Protein 9JKP (pdb70)

Secondary structure (DSSP, 8-state):
----EEEEEEEE--TTSSHHHHHHHHH-SPPTHHHHSPPSSSS-EEEEEEETTEEEEEEPPP-TTS-TTTS-HHHHHHHHHHHHHSSEEEEEEETTS---HHHHHHHHHTTT--S-EEEEEE-GGGS-GGGHHHHHHHHHTT---SEE---BTTTTBTHHHHHHHHHHTSPB---SS-SS--SS-HHHHHHHHHHHHHHHHHH-SSS---EEEEEEEEEESSSSEEEEEEEEEES-GGGTTTSS-GGGHHHHHHHHHHHHHHHHHH-SEEEEEEEEEEE---TT-S--EEEEEEEEE--

Radius of gyration: 21.41 Å; Cα contacts (8 Å, |Δi|>4): 556; chains: 1; bounding box: 52×40×64 Å

Structure (mmCIF, N/CA/C/O backbone):
data_9JKP
#
_entry.id   9JKP
#
_cell.length_a   78.146
_cell.length_b   78.146
_cell.length_c   244.905
_cell.angle_alpha   90
_cell.angle_beta   90
_cell.angle_gamma   90
#
_symmetry.space_group_name_H-M   'P 41 21 2'
#
loop_
_entity.id
_entity.type
_entity.pdbx_description
1 polymer 'GTPase Era'
2 non-polymer "GUANOSINE-5'-DIPHOSPHATE"
3 non-polymer 'MAGNESIUM ION'
4 water water
#
loop_
_atom_site.group_PDB
_atom_site.id
_atom_site.type_symbol
_atom_site.label_atom_id
_atom_site.label_alt_id
_atom_site.label_comp_id
_atom_site.label_asym_id
_atom_site.label_entity_id
_atom_site.label_seq_id
_atom_site.pdbx_PDB_ins_code
_atom_site.Cartn_x
_atom_site.Cartn_y
_atom_site.Cartn_z
_atom_site.occupancy
_atom_site.B_iso_or_equiv
_atom_site.auth_seq_id
_atom_site.auth_comp_id
_atom_site.auth_asym_id
_atom_site.auth_atom_id
_atom_site.pdbx_PDB_model_num
ATOM 1 N N . GLY A 1 2 ? 45.007 -2.822 -44.461 1 163.491 2 GLY B N 1
ATOM 2 C CA . GLY A 1 2 ? 45.472 -2.18 -45.711 1 163.992 2 GLY B CA 1
ATOM 3 C C . GLY A 1 2 ? 45.438 -0.65 -45.614 1 155.228 2 GLY B C 1
ATOM 4 O O . GLY A 1 2 ? 44.483 -0.067 -45.079 1 139.925 2 GLY B O 1
ATOM 8 N N . THR A 1 3 ? 46.46 -0.013 -46.216 1 158.214 3 THR B N 1
ATOM 9 C CA . THR A 1 3 ? 46.952 1.304 -45.819 1 148.828 3 THR B CA 1
ATOM 10 C C . THR A 1 3 ? 46.237 2.364 -46.685 1 143.257 3 THR B C 1
ATOM 11 O O . THR A 1 3 ? 46.877 2.993 -47.535 1 137.571 3 THR B O 1
ATOM 21 N N . GLU A 1 4 ? 44.912 2.566 -46.431 1 135.627 4 GLU B N 1
ATOM 22 C CA . GLU A 1 4 ? 43.958 3.264 -47.304 1 130.574 4 GLU B CA 1
ATOM 23 C C . GLU A 1 4 ? 43.158 4.319 -46.516 1 119.793 4 GLU B C 1
ATOM 24 O O . GLU A 1 4 ? 42.3 3.944 -45.704 1 119.341 4 GLU B O 1
ATOM 36 N N . HIS A 1 5 ? 43.36 5.618 -46.848 1 105.525 5 HIS B N 1
ATOM 37 C CA . HIS A 1 5 ? 43.089 6.744 -45.955 1 100.916 5 HIS B CA 1
ATOM 38 C C . HIS A 1 5 ? 41.594 7.058 -45.923 1 102.352 5 HIS B C 1
ATOM 39 O O . HIS A 1 5 ? 41 7.193 -46.982 1 106.001 5 HIS B O 1
ATOM 52 N N . LYS A 1 6 ? 41.04 7.267 -44.713 1 102.547 6 LYS B N 1
ATOM 53 C CA . LYS A 1 6 ? 39.609 7.426 -44.466 1 92.741 6 LYS B CA 1
ATOM 54 C C . LYS A 1 6 ? 39.391 8.878 -44.055 1 88.161 6 LYS B C 1
ATOM 55 O O . LYS A 1 6 ? 40.247 9.46 -43.412 1 89.954 6 LYS B O 1
ATOM 74 N N . SER A 1 7 ? 38.296 9.509 -44.492 1 86.264 7 SER B N 1
ATOM 75 C CA . SER A 1 7 ? 37.953 10.835 -44 1 87.203 7 SER B CA 1
ATOM 76 C C . SER A 1 7 ? 36.481 11.159 -44.149 1 89.272 7 SER B C 1
ATOM 77 O O . SER A 1 7 ? 35.815 10.6 -45.023 1 90.545 7 SER B O 1
ATOM 84 N N . GLY A 1 8 ? 36.039 12.123 -43.321 1 82.031 8 GLY B N 1
ATOM 85 C CA . GLY A 1 8 ? 34.621 12.379 -43.19 1 82.804 8 GLY B CA 1
ATOM 86 C C . GLY A 1 8 ? 34.259 13.492 -42.217 1 82.279 8 GLY B C 1
ATOM 87 O O . GLY A 1 8 ? 35.124 14.136 -41.615 1 88.529 8 GLY B O 1
ATOM 91 N N . PHE A 1 9 ? 32.941 13.687 -42.132 1 81.487 9 PHE B N 1
ATOM 92 C CA . PHE A 1 9 ? 32.298 14.728 -41.352 1 88.121 9 PHE B CA 1
ATOM 93 C C . PHE A 1 9 ? 31.452 14.017 -40.303 1 91.413 9 PHE B C 1
ATOM 94 O O . PHE A 1 9 ? 30.637 13.165 -40.699 1 87.141 9 PHE B O 1
ATOM 111 N N . VAL A 1 10 ? 31.666 14.327 -38.998 1 89.733 10 VAL B N 1
ATOM 112 C CA . VAL A 1 10 ? 30.758 13.863 -37.944 1 86.777 10 VAL B CA 1
ATOM 113 C C . VAL A 1 10 ? 30.196 15.096 -37.219 1 76.748 10 VAL B C 1
ATOM 114 O O . VAL A 1 10 ? 30.85 16.13 -37.133 1 80.142 10 VAL B O 1
ATOM 127 N N . SER A 1 11 ? 28.943 14.985 -36.766 1 78.5 11 SER B N 1
ATOM 128 C CA . SER A 1 11 ? 28.31 15.972 -35.903 1 85.071 11 SER B CA 1
ATOM 129 C C . SER A 1 11 ? 28.1 15.362 -34.508 1 88.723 11 SER B C 1
ATOM 130 O O . SER A 1 11 ? 27.593 14.224 -34.411 1 79.631 11 SER B O 1
ATOM 137 N N . ILE A 1 12 ? 28.533 16.112 -33.456 1 85.517 12 ILE B N 1
ATOM 138 C CA . ILE A 1 12 ? 28.328 15.753 -32.06 1 84.802 12 ILE B CA 1
ATOM 139 C C . ILE A 1 12 ? 27.106 16.534 -31.598 1 77.139 12 ILE B C 1
ATOM 140 O O . ILE A 1 12 ? 27.206 17.752 -31.482 1 80.684 12 ILE B O 1
ATOM 156 N N . ILE A 1 13 ? 26.007 15.819 -31.304 1 80.839 13 ILE B N 1
ATOM 157 C CA . ILE A 1 13 ? 24.731 16.388 -30.889 1 86.406 13 ILE B CA 1
ATOM 158 C C . ILE A 1 13 ? 24.481 15.96 -29.442 1 87.231 13 ILE B C 1
ATOM 159 O O . ILE A 1 13 ? 24.844 14.846 -29.02 1 85.046 13 ILE B O 1
ATOM 175 N N . GLY A 1 14 ? 23.763 16.83 -28.733 1 90.148 14 GLY B N 1
ATOM 176 C CA . GLY A 1 14 ? 23.264 16.521 -27.408 1 87.257 14 GLY B CA 1
ATOM 177 C C . GLY A 1 14 ? 22.885 17.784 -26.649 1 86.222 14 GLY B C 1
ATOM 178 O O . GLY A 1 14 ? 23.252 18.909 -27.029 1 83.856 14 GLY B O 1
ATOM 182 N N . ARG A 1 15 ? 22.282 17.546 -25.48 1 84.821 15 ARG B N 1
ATOM 183 C CA . ARG A 1 15 ? 21.843 18.625 -24.606 1 83.413 15 ARG B CA 1
ATOM 184 C C . ARG A 1 15 ? 23.051 19.358 -24.02 1 77.036 15 ARG B C 1
ATOM 185 O O . ARG A 1 15 ? 24.143 18.784 -24.005 1 82.365 15 ARG B O 1
ATOM 206 N N . PRO A 1 16 ? 22.947 20.633 -23.58 1 77.801 16 PRO B N 1
ATOM 207 C CA . PRO A 1 16 ? 24.072 21.291 -22.917 1 84.673 16 PRO B CA 1
ATOM 208 C C . PRO A 1 16 ? 24.595 20.555 -21.668 1 89.266 16 PRO B C 1
ATOM 209 O O . PRO A 1 16 ? 23.848 19.807 -21.004 1 88.745 16 PRO B O 1
ATOM 220 N N . ASN A 1 17 ? 25.91 20.707 -21.427 1 88.214 17 ASN B N 1
ATOM 221 C CA . ASN A 1 17 ? 26.638 20.113 -20.308 1 92.52 17 ASN B CA 1
ATOM 222 C C . ASN A 1 17 ? 26.687 18.584 -20.341 1 91.772 17 ASN B C 1
ATOM 223 O O . ASN A 1 17 ? 26.978 17.988 -19.308 1 100.56 17 ASN B O 1
ATOM 234 N N . VAL A 1 18 ? 26.566 17.962 -21.521 1 85.986 18 VAL B N 1
ATOM 235 C CA . VAL A 1 18 ? 26.724 16.526 -21.676 1 80.901 18 VAL B CA 1
ATOM 236 C C . VAL A 1 18 ? 28.183 16.119 -21.94 1 82.326 18 VAL B C 1
ATOM 237 O O . VAL A 1 18 ? 28.468 14.94 -21.749 1 82.192 18 VAL B O 1
ATOM 250 N N . GLY A 1 19 ? 29.077 17.036 -22.39 1 83.405 19 GLY B N 1
ATOM 251 C CA . GLY A 1 19 ? 30.501 16.784 -22.611 1 88.052 19 GLY B CA 1
ATOM 252 C C . GLY A 1 19 ? 31.045 16.978 -24.035 1 89.514 19 GLY B C 1
ATOM 253 O O . GLY A 1 19 ? 32.187 16.571 -24.279 1 89.942 19 GLY B O 1
ATOM 257 N N . LYS A 1 20 ? 30.295 17.61 -24.953 1 87.111 20 LYS B N 1
ATOM 258 C CA . LYS A 1 20 ? 30.615 17.669 -26.379 1 86.369 20 LYS B CA 1
ATOM 259 C C . LYS A 1 20 ? 31.959 18.37 -26.61 1 86.359 20 LYS B C 1
ATOM 260 O O . LYS A 1 20 ? 32.847 17.752 -27.202 1 87.738 20 LYS B O 1
ATOM 279 N N . SER A 1 21 ? 32.154 19.565 -26.018 1 82.739 21 SER B N 1
ATOM 280 C CA . SER A 1 21 ? 33.417 20.298 -26.137 1 83.699 21 SER B CA 1
ATOM 281 C C . SER A 1 21 ? 34.591 19.585 -25.457 1 85.529 21 SER B C 1
ATOM 282 O O . SER A 1 21 ? 35.704 19.672 -25.977 1 91.626 21 SER B O 1
ATOM 289 N N . THR A 1 22 ? 34.342 18.874 -24.341 1 87.319 22 THR B N 1
ATOM 290 C CA . THR A 1 22 ? 35.357 18.075 -23.659 1 89.777 22 THR B CA 1
ATOM 291 C C . THR A 1 22 ? 35.889 16.983 -24.587 1 85.31 22 THR B C 1
ATOM 292 O O . THR A 1 22 ? 37.116 16.849 -24.646 1 88.181 22 THR B O 1
ATOM 302 N N . PHE A 1 23 ? 34.967 16.25 -25.256 1 84.224 23 PHE B N 1
ATOM 303 C CA . PHE A 1 23 ? 35.29 15.226 -26.25 1 86.939 23 PHE B CA 1
ATOM 304 C C . PHE A 1 23 ? 36.084 15.804 -27.432 1 85.628 23 PHE B C 1
ATOM 305 O O . PHE A 1 23 ? 37.135 15.238 -27.763 1 81.556 23 PHE B O 1
ATOM 322 N N . VAL A 1 24 ? 35.533 16.855 -28.082 1 81.053 24 VAL B N 1
ATOM 323 C CA . VAL A 1 24 ? 36.159 17.548 -29.21 1 86.391 24 VAL B CA 1
ATOM 324 C C . VAL A 1 24 ? 37.604 17.921 -28.849 1 91.643 24 VAL B C 1
ATOM 325 O O . VAL A 1 24 ? 38.535 17.442 -29.5 1 92.546 24 VAL B O 1
ATOM 338 N N . ASN A 1 25 ? 37.775 18.672 -27.751 1 91.612 25 ASN B N 1
ATOM 339 C CA . ASN A 1 25 ? 39.093 19.161 -27.355 1 88.948 25 ASN B CA 1
ATOM 340 C C . ASN A 1 25 ? 40.076 18.052 -26.971 1 87.069 25 ASN B C 1
ATOM 341 O O . ASN A 1 25 ? 41.273 18.266 -27.202 1 87.303 25 ASN B O 1
ATOM 352 N N . ARG A 1 26 ? 39.576 16.901 -26.448 1 86.686 26 ARG B N 1
ATOM 353 C CA . ARG A 1 26 ? 40.379 15.703 -26.202 1 87.622 26 ARG B CA 1
ATOM 354 C C . ARG A 1 26 ? 40.961 15.127 -27.5 1 87.892 26 ARG B C 1
ATOM 355 O O . ARG A 1 26 ? 42.163 14.842 -27.512 1 87.341 26 ARG B O 1
ATOM 376 N N . VAL A 1 27 ? 40.084 14.824 -28.481 1 86.106 27 VAL B N 1
ATOM 377 C CA . VAL A 1 27 ? 40.44 14.023 -29.649 1 86.367 27 VAL B CA 1
ATOM 378 C C . VAL A 1 27 ? 41.222 14.855 -30.671 1 85.388 27 VAL B C 1
ATOM 379 O O . VAL A 1 27 ? 42.192 14.327 -31.225 1 77.167 27 VAL B O 1
ATOM 392 N N . ILE A 1 28 ? 40.83 16.133 -30.894 1 86.54 28 ILE B N 1
ATOM 393 C CA . ILE A 1 28 ? 41.457 16.983 -31.902 1 85.022 28 ILE B CA 1
ATOM 394 C C . ILE A 1 28 ? 42.912 17.316 -31.592 1 90.424 28 ILE B C 1
ATOM 395 O O . ILE A 1 28 ? 43.599 17.658 -32.54 1 98.149 28 ILE B O 1
ATOM 411 N N . GLY A 1 29 ? 43.358 17.273 -30.324 1 93.854 29 GLY B N 1
ATOM 412 C CA . GLY A 1 29 ? 44.729 17.609 -29.966 1 95.479 29 GLY B CA 1
ATOM 413 C C . GLY A 1 29 ? 44.923 19.131 -29.966 1 93.766 29 GLY B C 1
ATOM 414 O O . GLY A 1 29 ? 43.999 19.853 -29.547 1 93.571 29 GLY B O 1
ATOM 418 N N . HIS A 1 30 ? 46.099 19.598 -30.449 1 89.17 30 HIS B N 1
ATOM 419 C CA . HIS A 1 30 ? 46.448 21.015 -30.524 1 94.08 30 HIS B CA 1
ATOM 420 C C . HIS A 1 30 ? 45.489 21.781 -31.471 1 99.609 30 HIS B C 1
ATOM 421 O O . HIS A 1 30 ? 45.295 21.373 -32.624 1 94.075 30 HIS B O 1
ATOM 434 N N . LYS A 1 31 ? 44.872 22.877 -30.965 1 104.162 31 LYS B N 1
ATOM 435 C CA . LYS A 1 31 ? 43.823 23.643 -31.649 1 99.696 31 LYS B CA 1
ATOM 436 C C . LYS A 1 31 ? 44.495 24.411 -32.809 1 102.369 31 LYS B C 1
ATOM 437 O O . LYS A 1 31 ? 45.638 24.857 -32.642 1 101.427 31 LYS B O 1
ATOM 456 N N . ILE A 1 32 ? 43.849 24.48 -34.003 1 103.213 32 ILE B N 1
ATOM 457 C CA . ILE A 1 32 ? 44.382 25.158 -35.203 1 97.333 32 ILE B CA 1
ATOM 458 C C . ILE A 1 32 ? 44.29 26.672 -34.988 1 89.182 32 ILE B C 1
ATOM 459 O O . ILE A 1 32 ? 43.173 27.136 -34.783 1 105.82 32 ILE B O 1
ATOM 475 N N . ALA A 1 33 ? 45.393 27.426 -35.151 1 86.923 33 ALA B N 1
ATOM 476 C CA . ALA A 1 33 ? 45.452 28.852 -34.796 1 93.435 33 ALA B CA 1
ATOM 477 C C . ALA A 1 33 ? 44.525 29.75 -35.624 1 99.292 33 ALA B C 1
ATOM 478 O O . ALA A 1 33 ? 43.816 30.569 -35.03 1 97.622 33 ALA B O 1
ATOM 485 N N . ILE A 1 34 ? 44.5 29.561 -36.964 1 102.013 34 ILE B N 1
ATOM 486 C CA . ILE A 1 34 ? 43.658 30.328 -37.889 1 101.004 34 ILE B CA 1
ATOM 487 C C . ILE A 1 34 ? 42.151 30.249 -37.562 1 94.699 34 ILE B C 1
ATOM 488 O O . ILE A 1 34 ? 41.452 31.22 -37.858 1 96.721 34 ILE B O 1
ATOM 504 N N . MET A 1 35 ? 41.66 29.178 -36.901 1 87.99 35 MET B N 1
ATOM 505 C CA . MET A 1 35 ? 40.253 29.073 -36.516 1 89.472 35 MET B CA 1
ATOM 506 C C . MET A 1 35 ? 39.754 30.104 -35.489 1 96.81 35 MET B C 1
ATOM 507 O O . MET A 1 35 ? 38.531 30.273 -35.429 1 112.35 35 MET B O 1
ATOM 521 N N . SER A 1 36 ? 40.638 30.793 -34.735 1 95.598 36 SER B N 1
ATOM 522 C CA . SER A 1 36 ? 40.278 31.863 -33.805 1 104.605 36 SER B CA 1
ATOM 523 C C . SER A 1 36 ? 40.779 33.248 -34.238 1 111.812 36 SER B C 1
ATOM 524 O O . SER A 1 36 ? 40.283 34.216 -33.659 1 124.081 36 SER B O 1
ATOM 531 N N . ASP A 1 37 ? 41.714 33.372 -35.214 1 113.176 37 ASP B N 1
ATOM 532 C CA . ASP A 1 37 ? 41.909 34.604 -35.987 1 116.152 37 ASP B CA 1
ATOM 533 C C . ASP A 1 37 ? 40.685 34.857 -36.878 1 116.667 37 ASP B C 1
ATOM 534 O O . ASP A 1 37 ? 39.916 35.765 -36.562 1 119.241 37 ASP B O 1
ATOM 543 N N . LYS A 1 38 ? 40.49 34.009 -37.927 1 117.725 38 LYS B N 1
ATOM 544 C CA . LYS A 1 38 ? 39.555 34.202 -39.045 1 114.604 38 LYS B CA 1
ATOM 545 C C . LYS A 1 38 ? 38.228 33.511 -38.659 1 106.107 38 LYS B C 1
ATOM 546 O O . LYS A 1 38 ? 38.241 32.332 -38.257 1 104.702 38 LYS B O 1
ATOM 565 N N . ALA A 1 39 ? 37.095 34.247 -38.781 1 96.331 39 ALA B N 1
ATOM 566 C CA . ALA A 1 39 ? 35.753 33.69 -38.629 1 96.687 39 ALA B CA 1
ATOM 567 C C . ALA A 1 39 ? 35.348 32.945 -39.914 1 93.69 39 ALA B C 1
ATOM 568 O O . ALA A 1 39 ? 35.612 33.416 -41.02 1 102.089 39 ALA B O 1
ATOM 575 N N . GLN A 1 40 ? 34.639 31.818 -39.757 1 86.711 40 GLN B N 1
ATOM 576 C CA . GLN A 1 40 ? 34.155 30.956 -40.831 1 80.873 40 GLN B CA 1
ATOM 577 C C . GLN A 1 40 ? 32.948 31.617 -41.489 1 86.817 40 GLN B C 1
ATOM 578 O O . GLN A 1 40 ? 32.043 32.054 -40.779 1 84.279 40 GLN B O 1
ATOM 592 N N . THR A 1 41 ? 32.945 31.704 -42.825 1 85.602 41 THR B N 1
ATOM 593 C CA . THR A 1 41 ? 31.854 32.329 -43.573 1 86.775 41 THR B CA 1
ATOM 594 C C . THR A 1 41 ? 30.57 31.493 -43.579 1 80.979 41 THR B C 1
ATOM 595 O O . THR A 1 41 ? 29.501 32.077 -43.487 1 80.521 41 THR B O 1
ATOM 605 N N . THR A 1 42 ? 30.662 30.161 -43.698 1 82.655 42 THR B N 1
ATOM 606 C CA . THR A 1 42 ? 29.484 29.292 -43.694 1 90.445 42 THR B CA 1
ATOM 607 C C . THR A 1 42 ? 28.905 29.134 -42.284 1 93.378 42 THR B C 1
ATOM 608 O O . THR A 1 42 ? 29.579 29.449 -41.306 1 100.459 42 THR B O 1
ATOM 618 N N . ARG A 1 43 ? 27.661 28.622 -42.207 1 88.848 43 ARG B N 1
ATOM 619 C CA . ARG A 1 43 ? 26.863 28.562 -40.983 1 87.378 43 ARG B CA 1
ATOM 620 C C . ARG A 1 43 ? 27.373 27.481 -40.018 1 89.289 43 ARG B C 1
ATOM 621 O O . ARG A 1 43 ? 27.704 27.806 -38.883 1 93.872 43 ARG B O 1
ATOM 642 N N . ASN A 1 44 ? 27.434 26.221 -40.463 1 80.859 44 ASN B N 1
ATOM 643 C CA . ASN A 1 44 ? 27.643 25.052 -39.625 1 78.065 44 ASN B CA 1
ATOM 644 C C . ASN A 1 44 ? 29.106 24.941 -39.211 1 88.401 44 ASN B C 1
ATOM 645 O O . ASN A 1 44 ? 29.91 24.495 -40.034 1 91.782 44 ASN B O 1
ATOM 656 N N . LYS A 1 45 ? 29.432 25.305 -37.941 1 93.337 45 LYS B N 1
ATOM 657 C CA . LYS A 1 45 ? 30.811 25.572 -37.551 1 89.511 45 LYS B CA 1
ATOM 658 C C . LYS A 1 45 ? 31.598 24.274 -37.388 1 84.485 45 LYS B C 1
ATOM 659 O O . LYS A 1 45 ? 31.153 23.337 -36.738 1 88.179 45 LYS B O 1
ATOM 678 N N . ILE A 1 46 ? 32.696 24.184 -38.139 1 87.282 46 ILE B N 1
ATOM 679 C CA . ILE A 1 46 ? 33.794 23.263 -37.902 1 88.386 46 ILE B CA 1
ATOM 680 C C . ILE A 1 46 ? 34.329 23.499 -36.483 1 84.584 46 ILE B C 1
ATOM 681 O O . ILE A 1 46 ? 34.809 24.602 -36.225 1 81.019 46 ILE B O 1
ATOM 697 N N . GLN A 1 47 ? 34.226 22.458 -35.624 1 87.275 47 GLN B N 1
ATOM 698 C CA . GLN A 1 47 ? 34.643 22.446 -34.222 1 89.871 47 GLN B CA 1
ATOM 699 C C . GLN A 1 47 ? 36.155 22.175 -34.098 1 92.232 47 GLN B C 1
ATOM 700 O O . GLN A 1 47 ? 36.802 22.64 -33.148 1 88.876 47 GLN B O 1
ATOM 714 N N . GLY A 1 48 ? 36.65 21.242 -34.929 1 84.302 48 GLY B N 1
ATOM 715 C CA . GLY A 1 48 ? 38.071 21.075 -35.179 1 82.548 48 GLY B CA 1
ATOM 716 C C . GLY A 1 48 ? 38.34 19.814 -35.99 1 82.576 48 GLY B C 1
ATOM 717 O O . GLY A 1 48 ? 37.396 19.12 -36.394 1 87.377 48 GLY B O 1
ATOM 721 N N . VAL A 1 49 ? 39.638 19.523 -36.162 1 82.884 49 VAL B N 1
ATOM 722 C CA . VAL A 1 49 ? 40.136 18.515 -37.088 1 84.5 49 VAL B CA 1
ATOM 723 C C . VAL A 1 49 ? 40.889 17.49 -36.235 1 82.81 49 VAL B C 1
ATOM 724 O O . VAL A 1 49 ? 41.899 17.861 -35.627 1 86.233 49 VAL B O 1
ATOM 737 N N . MET A 1 50 ? 40.406 16.23 -36.217 1 78.339 50 MET B N 1
ATOM 738 C CA . MET A 1 50 ? 41.155 15.087 -35.711 1 80.171 50 MET B CA 1
ATOM 739 C C . MET A 1 50 ? 41.914 14.418 -36.863 1 79.066 5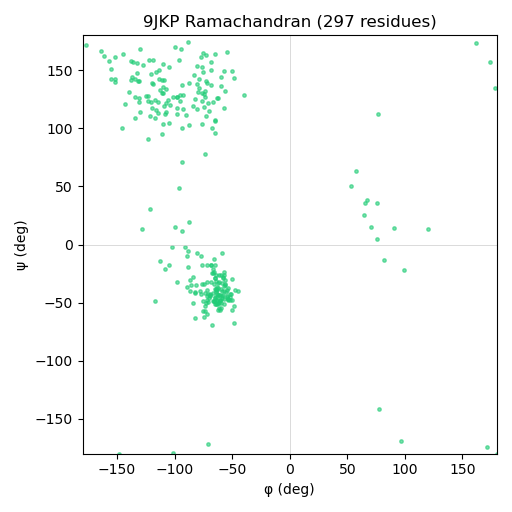0 MET B C 1
ATOM 740 O O . MET A 1 50 ? 41.254 13.803 -37.659 1 82.875 50 MET B O 1
ATOM 754 N N . THR A 1 51 ? 43.262 14.392 -36.848 1 80.928 51 THR B N 1
ATOM 755 C CA . THR A 1 51 ? 44.115 13.783 -37.86 1 77.076 51 THR B CA 1
ATOM 756 C C . THR A 1 51 ? 44.974 12.712 -37.166 1 84.529 51 THR B C 1
ATOM 757 O O . THR A 1 51 ? 45.797 13.055 -36.321 1 84.206 51 THR B O 1
ATOM 767 N N . ARG A 1 52 ? 44.726 11.421 -37.453 1 88.862 52 ARG B N 1
ATOM 768 C CA . ARG A 1 52 ? 45.655 10.3 -37.265 1 96.547 52 ARG B CA 1
ATOM 769 C C . ARG A 1 52 ? 46.302 9.973 -38.619 1 97.775 52 ARG B C 1
ATOM 770 O O . ARG A 1 52 ? 45.859 10.484 -39.634 1 102.265 52 ARG B O 1
ATOM 791 N N . ASP A 1 53 ? 47.335 9.115 -38.66 1 101.63 53 ASP B N 1
ATOM 792 C CA . ASP A 1 53 ? 48.027 8.743 -39.903 1 101.756 53 ASP B CA 1
ATOM 793 C C . ASP A 1 53 ? 47.111 8.096 -40.963 1 98.837 53 ASP B C 1
ATOM 794 O O . ASP A 1 53 ? 47.224 8.438 -42.127 1 103.246 53 ASP B O 1
ATOM 803 N N . ASP A 1 54 ? 46.184 7.229 -40.536 1 99.213 54 ASP B N 1
ATOM 804 C CA . ASP A 1 54 ? 45.243 6.466 -41.355 1 99.009 54 ASP B CA 1
ATOM 805 C C . ASP A 1 54 ? 43.898 7.172 -41.628 1 98.398 54 ASP B C 1
ATOM 806 O O . ASP A 1 54 ? 43.099 6.601 -42.401 1 92.219 54 ASP B O 1
ATOM 815 N N . ALA A 1 55 ? 43.591 8.323 -40.959 1 95.234 55 ALA B N 1
ATOM 816 C CA . ALA A 1 55 ? 42.311 9.009 -41.12 1 84.143 55 ALA B CA 1
ATOM 817 C C . ALA A 1 55 ? 42.293 10.469 -40.665 1 82.248 55 ALA B C 1
ATOM 818 O O . ALA A 1 55 ? 43.111 10.871 -39.868 1 84.752 55 ALA B O 1
ATOM 825 N N . GLN A 1 56 ? 41.283 11.228 -41.115 1 81.373 56 GLN B N 1
ATOM 826 C CA . GLN A 1 56 ? 41.025 12.6 -40.691 1 78.214 56 GLN B CA 1
ATOM 827 C C . GLN A 1 56 ? 39.519 12.766 -40.528 1 82.978 56 GLN B C 1
ATOM 828 O O . GLN A 1 56 ? 38.81 12.423 -41.447 1 86.27 56 GLN B O 1
ATOM 842 N N . ILE A 1 57 ? 39.049 13.336 -39.402 1 84.86 57 ILE B N 1
ATOM 843 C CA . ILE A 1 57 ? 37.64 13.593 -39.106 1 81.925 57 ILE B CA 1
ATOM 844 C C . ILE A 1 57 ? 37.494 15.103 -38.912 1 82.64 57 ILE B C 1
ATOM 845 O O . ILE A 1 57 ? 38.339 15.694 -38.23 1 85.599 57 ILE B O 1
ATOM 861 N N . ILE A 1 58 ? 36.404 15.687 -39.456 1 80.26 58 ILE B N 1
ATOM 862 C CA . ILE A 1 58 ? 36.091 17.105 -39.332 1 82.231 58 ILE B CA 1
ATOM 863 C C . ILE A 1 58 ? 34.786 17.163 -38.541 1 84.056 58 ILE B C 1
ATOM 864 O O . ILE A 1 58 ? 33.758 16.709 -39.036 1 81.967 58 ILE B O 1
ATOM 880 N N . PHE A 1 59 ? 34.837 17.756 -37.333 1 83.996 59 PHE B N 1
ATOM 881 C CA . PHE A 1 59 ? 33.681 17.866 -36.449 1 81.698 59 PHE B CA 1
ATOM 882 C C . PHE A 1 59 ? 32.89 19.096 -36.879 1 75.26 59 PHE B C 1
ATOM 883 O O . PHE A 1 59 ? 33.467 20.174 -36.828 1 76.3 59 PHE B O 1
ATOM 900 N N . ILE A 1 60 ? 31.618 18.919 -37.293 1 75.15 60 ILE B N 1
ATOM 901 C CA . ILE A 1 60 ? 30.711 19.971 -37.756 1 84.521 60 ILE B CA 1
ATOM 902 C C . ILE A 1 60 ? 29.636 20.149 -36.675 1 81.089 60 ILE B C 1
ATOM 903 O O . ILE A 1 60 ? 29.097 19.157 -36.186 1 85.28 60 ILE B O 1
ATOM 919 N N . ASP A 1 61 ? 29.23 21.406 -36.425 1 79.101 61 ASP B N 1
ATOM 920 C CA . ASP A 1 61 ? 28.091 21.74 -35.585 1 86.116 61 ASP B CA 1
ATOM 921 C C . ASP A 1 61 ? 26.822 21.598 -36.438 1 91.079 61 ASP B C 1
ATOM 922 O O . ASP A 1 61 ? 26.741 22.229 -37.473 1 99.932 61 ASP B O 1
ATOM 931 N N . THR A 1 62 ? 25.827 20.801 -36.015 1 92.153 62 THR B N 1
ATOM 932 C CA . THR A 1 62 ? 24.424 20.942 -36.437 1 85.756 62 THR B CA 1
ATOM 933 C C . THR A 1 62 ? 23.791 22.119 -35.686 1 88.026 62 THR B C 1
ATOM 934 O O . THR A 1 62 ? 24.331 22.542 -34.676 1 90.053 62 THR B O 1
ATOM 944 N N . PRO A 1 63 ? 22.65 22.723 -36.108 1 94.98 63 PRO B N 1
ATOM 945 C CA . PRO A 1 63 ? 21.767 23.485 -35.21 1 100.607 63 PRO B CA 1
ATOM 946 C C . PRO A 1 63 ? 21.26 22.756 -33.96 1 101.437 63 PRO B C 1
ATOM 947 O O . PRO A 1 63 ? 21.334 21.514 -33.879 1 99.049 63 PRO B O 1
ATOM 958 N N . GLY A 1 64 ? 20.72 23.549 -33.009 1 99.9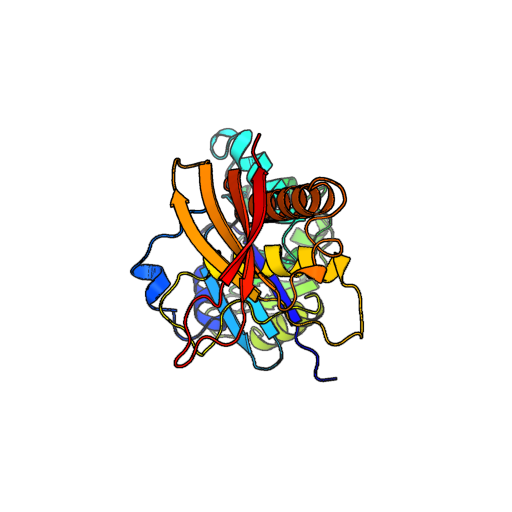79 64 GLY B N 1
ATOM 959 C CA . GLY A 1 64 ? 20.382 23.056 -31.677 1 94.626 64 GLY B CA 1
ATOM 960 C C . GLY A 1 64 ? 19.135 22.167 -31.685 1 88.721 64 GLY B C 1
ATOM 961 O O . GLY A 1 64 ? 18.065 22.633 -31.309 1 87.33 64 GLY B O 1
ATOM 965 N N . ILE A 1 65 ? 19.277 20.899 -32.12 1 85.344 65 ILE B N 1
ATOM 966 C CA . ILE A 1 65 ? 18.141 19.975 -32.266 1 90.393 65 ILE B CA 1
ATOM 967 C C . ILE A 1 65 ? 17.561 19.49 -30.933 1 96.052 65 ILE B C 1
ATOM 968 O O . ILE A 1 65 ? 16.402 19.038 -30.942 1 97.573 65 ILE B O 1
ATOM 984 N N . HIS A 1 66 ? 18.321 19.627 -29.823 1 96.915 66 HIS B N 1
ATOM 985 C CA . HIS A 1 66 ? 17.812 19.604 -28.449 1 91.683 66 HIS B CA 1
ATOM 986 C C . HIS A 1 66 ? 16.714 20.622 -28.138 1 87.564 66 HIS B C 1
ATOM 987 O O . HIS A 1 66 ? 15.942 20.347 -27.225 1 97.562 66 HIS B O 1
ATOM 1000 N N . LYS A 1 67 ? 16.713 21.793 -28.795 1 81.274 67 LYS B N 1
ATOM 1001 C CA . LYS A 1 67 ? 15.765 22.856 -28.511 1 86.298 67 LYS B CA 1
ATOM 1002 C C . LYS A 1 67 ? 14.35 22.435 -28.928 1 94.259 67 LYS B C 1
ATOM 1003 O O . LYS A 1 67 ? 14.197 21.667 -29.9 1 97.163 67 LYS B O 1
ATOM 1022 N N . PRO A 1 68 ? 13.272 22.944 -28.255 1 96.181 68 PRO B N 1
ATOM 1023 C CA . PRO A 1 68 ? 11.909 22.765 -28.745 1 99.048 68 PRO B CA 1
ATOM 1024 C C . PRO A 1 68 ? 11.696 23.485 -30.071 1 98.184 68 PRO B C 1
ATOM 1025 O O . PRO A 1 68 ? 12.509 24.355 -30.425 1 99.862 68 PRO B O 1
ATOM 1036 N N . LYS A 1 69 ? 10.616 23.124 -30.779 1 99.158 69 LYS B N 1
ATOM 1037 C CA . LYS A 1 69 ? 10.386 23.643 -32.119 1 100.176 69 LYS B CA 1
ATOM 1038 C C . LYS A 1 69 ? 10.2 25.157 -32.112 1 95.595 69 LYS B C 1
ATOM 1039 O O . LYS A 1 69 ? 10.81 25.776 -32.952 1 105.904 69 LYS B O 1
ATOM 1058 N N . HIS A 1 70 ? 9.504 25.765 -31.139 1 90.818 70 HIS B N 1
ATOM 1059 C CA . HIS A 1 70 ? 9.309 27.217 -31.115 1 93.763 70 HIS B CA 1
ATOM 1060 C C . HIS A 1 70 ? 10.615 28.035 -31.051 1 94.39 70 HIS B C 1
ATOM 1061 O O . HIS A 1 70 ? 10.614 29.133 -31.584 1 97.915 70 HIS B O 1
ATOM 1074 N N . LYS A 1 71 ? 11.719 27.484 -30.504 1 98.532 71 LYS B N 1
ATOM 1075 C CA . LYS A 1 71 ? 13.043 28.118 -30.404 1 104.092 71 LYS B CA 1
ATOM 1076 C C . LYS A 1 71 ? 13.928 27.907 -31.661 1 105.788 71 LYS B C 1
ATOM 1077 O O . LYS A 1 71 ? 14.655 28.831 -32.047 1 110.568 71 LYS B O 1
ATOM 1096 N N . LEU A 1 72 ? 13.912 26.702 -32.266 1 102.12 72 LEU B N 1
ATOM 1097 C CA . LEU A 1 72 ? 14.655 26.333 -33.475 1 100.495 72 LEU B CA 1
ATOM 1098 C C . LEU A 1 72 ? 13.618 26.29 -34.584 1 105.74 72 LEU B C 1
ATOM 1099 O O . LEU A 1 72 ? 12.935 25.274 -34.639 1 131.249 72 LEU B O 1
ATOM 1115 N N . GLY A 1 73 ? 13.54 27.278 -35.489 1 105.691 73 GLY B N 1
ATOM 1116 C CA . GLY A 1 73 ? 12.367 27.42 -36.365 1 113.294 73 GLY B CA 1
ATOM 1117 C C . GLY A 1 73 ? 12.182 26.359 -37.478 1 114.403 73 GLY B C 1
ATOM 1118 O O . GLY A 1 73 ? 12.853 25.319 -37.518 1 110.529 73 GLY B O 1
ATOM 1122 N N . ASP A 1 74 ? 11.203 26.613 -38.376 1 116.615 74 ASP B N 1
ATOM 1123 C CA . ASP A 1 74 ? 10.984 25.857 -39.611 1 115.618 74 ASP B CA 1
ATOM 1124 C C . ASP A 1 74 ? 12.257 25.745 -40.457 1 112.467 74 ASP B C 1
ATOM 1125 O O . ASP A 1 74 ? 12.559 24.623 -40.902 1 101.842 74 ASP B O 1
ATOM 1134 N N . TYR A 1 75 ? 12.983 26.89 -40.621 1 110.121 75 TYR B N 1
ATOM 1135 C CA . TYR A 1 75 ? 14.132 26.977 -41.518 1 108.983 75 TYR B CA 1
ATOM 1136 C C . TYR A 1 75 ? 15.317 26.207 -40.913 1 107.393 75 TYR B C 1
ATOM 1137 O O . TYR A 1 75 ? 15.883 25.343 -41.583 1 103.872 75 TYR B O 1
ATOM 1154 N N . MET A 1 76 ? 15.654 26.46 -39.641 1 107.181 76 MET B N 1
ATOM 1155 C CA . MET A 1 76 ? 16.773 25.793 -38.98 1 101.354 76 MET B CA 1
ATOM 1156 C C . MET A 1 76 ? 16.549 24.297 -38.717 1 92.419 76 MET B C 1
ATOM 1157 O O . MET A 1 76 ? 17.553 23.617 -38.521 1 87.535 76 MET B O 1
ATOM 1171 N N . MET A 1 77 ? 15.299 23.778 -38.743 1 95.978 77 MET B N 1
ATOM 1172 C CA . MET A 1 77 ? 15.036 22.334 -38.847 1 102.741 77 MET B CA 1
ATOM 1173 C C . MET A 1 77 ? 15.476 21.757 -40.207 1 106.293 77 MET B C 1
ATOM 1174 O O . MET A 1 77 ? 16.107 20.682 -40.209 1 94.424 77 MET B O 1
ATOM 1188 N N . LYS A 1 78 ? 15.068 22.425 -41.326 1 105.996 78 LYS B N 1
ATOM 1189 C CA . LYS A 1 78 ? 15.424 22.062 -42.705 1 103.422 78 LYS B CA 1
ATOM 1190 C C . LYS A 1 78 ? 16.956 21.954 -42.855 1 101.017 78 LYS B C 1
ATOM 1191 O O . LYS A 1 78 ? 17.429 20.901 -43.313 1 105.78 78 LYS B O 1
ATOM 1210 N N . VAL A 1 79 ? 17.71 22.954 -42.338 1 91.768 79 VAL B N 1
ATOM 1211 C CA . VAL A 1 79 ? 19.179 22.98 -42.271 1 88.002 79 VAL B CA 1
ATOM 1212 C C . VAL A 1 79 ? 19.72 21.794 -41.462 1 93.787 79 VAL B C 1
ATOM 1213 O O . VAL A 1 79 ? 20.719 21.2 -41.872 1 94.141 79 VAL B O 1
ATOM 1226 N N . ALA A 1 80 ? 19.113 21.526 -40.291 1 94.289 80 ALA B N 1
ATOM 1227 C CA . ALA A 1 80 ? 19.53 20.442 -39.422 1 91.288 80 ALA B CA 1
ATOM 1228 C C . ALA A 1 80 ? 19.296 19.073 -40.06 1 88.171 80 ALA B C 1
ATOM 1229 O O . ALA A 1 80 ? 20.239 18.297 -40.075 1 85.267 80 ALA B O 1
ATOM 1236 N N . LYS A 1 81 ? 18.095 18.802 -40.621 1 97.071 81 LYS B N 1
ATOM 1237 C CA . LYS A 1 81 ? 17.801 17.528 -41.304 1 102.796 81 LYS B CA 1
ATOM 1238 C C . LYS A 1 81 ? 18.7 17.285 -42.54 1 101.558 81 LYS B C 1
ATOM 1239 O O . LYS A 1 81 ? 19.1 16.125 -42.785 1 91.612 81 LYS B O 1
ATOM 1258 N N . ASN A 1 82 ? 19.011 18.363 -43.3 1 95.835 82 ASN B N 1
ATOM 1259 C CA . ASN A 1 82 ? 19.927 18.318 -44.438 1 97.41 82 ASN B CA 1
ATOM 1260 C C . ASN A 1 82 ? 21.345 17.976 -44.006 1 93.551 82 ASN B C 1
ATOM 1261 O O . ASN A 1 82 ? 21.956 17.089 -44.606 1 95.4 82 ASN B O 1
ATOM 1272 N N . THR A 1 83 ? 21.848 18.712 -43.003 1 88.498 83 THR B N 1
ATOM 1273 C CA . THR A 1 83 ? 23.191 18.498 -42.49 1 85.049 83 THR B CA 1
ATOM 1274 C C . THR A 1 83 ? 23.344 17.066 -41.987 1 84.001 83 THR B C 1
ATOM 1275 O O . THR A 1 83 ? 24.308 16.438 -42.391 1 91.544 83 THR B O 1
ATOM 1285 N N . LEU A 1 84 ? 22.357 16.545 -41.241 1 88.678 84 LEU B N 1
ATOM 1286 C CA . LEU A 1 84 ? 22.394 15.182 -40.718 1 92.315 84 LEU B CA 1
ATOM 1287 C C . LEU A 1 84 ? 22.44 14.112 -41.825 1 91.997 84 LEU B C 1
ATOM 1288 O O . LEU A 1 84 ? 23.155 13.129 -41.632 1 83.622 84 LEU B O 1
ATOM 1304 N N . SER A 1 85 ? 21.811 14.354 -43.005 1 101.479 85 SER B N 1
ATOM 1305 C CA . SER A 1 85 ? 21.906 13.457 -44.166 1 100.995 85 SER B CA 1
ATOM 1306 C C . SER A 1 85 ? 23.295 13.47 -44.833 1 94.011 85 SER B C 1
ATOM 1307 O O . SER A 1 85 ? 23.814 12.373 -45.121 1 93.995 85 SER B O 1
ATOM 1314 N N . GLU A 1 86 ? 23.879 14.678 -45.057 1 84.316 86 GLU B N 1
ATOM 1315 C CA . GLU A 1 86 ? 25.162 14.836 -45.758 1 93.669 86 GLU B CA 1
ATOM 1316 C C . GLU A 1 86 ? 26.343 14.247 -44.979 1 94.373 86 GLU B C 1
ATOM 1317 O O . GLU A 1 86 ? 27.247 13.683 -45.606 1 98.684 86 GLU B O 1
ATOM 1329 N N . ILE A 1 87 ? 26.348 14.481 -43.652 1 90.919 87 ILE B N 1
ATOM 1330 C CA . ILE A 1 87 ? 27.282 13.952 -42.648 1 90.91 87 ILE B CA 1
ATOM 1331 C C . ILE A 1 87 ? 27.434 12.412 -42.764 1 88.327 87 ILE B C 1
ATOM 1332 O O . ILE A 1 87 ? 26.519 11.69 -43.211 1 87.042 87 ILE B O 1
ATOM 1348 N N . ASP A 1 88 ? 28.638 11.937 -42.393 1 84.566 88 ASP B N 1
ATOM 1349 C CA . ASP A 1 88 ? 29.037 10.532 -42.432 1 89.081 88 ASP B CA 1
ATOM 1350 C C . ASP A 1 88 ? 28.646 9.759 -41.165 1 91.699 88 ASP B C 1
ATOM 1351 O O . ASP A 1 88 ? 28.48 8.545 -41.271 1 87.269 88 ASP B O 1
ATOM 1360 N N . ALA A 1 89 ? 28.6 10.427 -39.984 1 90.886 89 ALA B N 1
ATOM 1361 C CA . ALA A 1 89 ? 28.175 9.837 -38.718 1 88.34 89 ALA B CA 1
ATOM 1362 C C . ALA A 1 89 ? 27.651 10.893 -37.734 1 88.233 89 ALA B C 1
ATOM 1363 O O . ALA A 1 89 ? 28.12 12.034 -37.753 1 84.767 89 ALA B O 1
ATOM 1370 N N . ILE A 1 90 ? 26.719 10.484 -36.842 1 86.413 90 ILE B N 1
ATOM 1371 C CA . ILE A 1 90 ? 26.137 11.323 -35.795 1 85.444 90 ILE B CA 1
ATOM 1372 C C . ILE A 1 90 ? 26.566 10.75 -34.431 1 84.807 90 ILE B C 1
ATOM 1373 O O . ILE A 1 90 ? 26.254 9.59 -34.144 1 80.408 90 ILE B O 1
ATOM 1389 N N . MET A 1 91 ? 27.238 11.568 -33.594 1 83.272 91 MET B N 1
ATOM 1390 C CA . MET A 1 91 ? 27.536 11.253 -32.194 1 84.138 91 MET B CA 1
ATOM 1391 C C . MET A 1 91 ? 26.43 11.846 -31.322 1 81.778 91 MET B C 1
ATOM 1392 O O . MET A 1 91 ? 26.45 13.066 -31.089 1 76.815 91 MET B O 1
ATOM 1406 N N . PHE A 1 92 ? 25.463 10.997 -30.899 1 80.08 92 PHE B N 1
ATOM 1407 C CA . PHE A 1 92 ? 24.414 11.381 -29.964 1 84.31 92 PHE B CA 1
ATOM 1408 C C . PHE A 1 92 ? 24.954 11.146 -28.55 1 86.876 92 PHE B C 1
ATOM 1409 O O . PHE A 1 92 ? 24.977 9.998 -28.074 1 88.33 92 PHE B O 1
ATOM 1426 N N . MET A 1 93 ? 25.352 12.249 -27.89 1 83.829 93 MET B N 1
ATOM 1427 C CA . MET A 1 93 ? 26.045 12.225 -26.615 1 85 93 MET B CA 1
ATOM 1428 C C . MET A 1 93 ? 25.018 12.463 -25.487 1 83.056 93 MET B C 1
ATOM 1429 O O . MET A 1 93 ? 24.212 13.397 -25.558 1 75.145 93 MET B O 1
ATOM 1443 N N . VAL A 1 94 ? 24.984 11.57 -24.478 1 85.21 94 VAL B N 1
ATOM 1444 C CA . VAL A 1 94 ? 24.012 11.591 -23.378 1 89.055 94 VAL B CA 1
ATOM 1445 C C . VAL A 1 94 ? 24.711 11.412 -22.021 1 88.957 94 VAL B C 1
ATOM 1446 O O . VAL A 1 94 ? 25.737 10.726 -21.941 1 83.478 94 VAL B O 1
ATOM 1459 N N . ASN A 1 95 ? 24.136 12.058 -20.973 1 87.752 95 ASN B N 1
ATOM 1460 C CA . ASN A 1 95 ? 24.634 12.018 -19.601 1 84.458 95 ASN B CA 1
ATOM 1461 C C . ASN A 1 95 ? 24.272 10.641 -19.037 1 83.652 95 ASN B C 1
ATOM 1462 O O . ASN A 1 95 ? 23.08 10.322 -19.005 1 86.177 95 ASN B O 1
ATOM 1473 N N . ALA A 1 96 ? 25.274 9.83 -18.648 1 84.678 96 ALA B N 1
ATOM 1474 C CA . ALA A 1 96 ? 25.051 8.613 -17.862 1 89.731 96 ALA B CA 1
ATOM 1475 C C . ALA A 1 96 ? 24.49 8.887 -16.457 1 87.673 96 ALA B C 1
ATOM 1476 O O . ALA A 1 96 ? 23.755 8.039 -15.958 1 86.903 96 ALA B O 1
ATOM 1483 N N . ASN A 1 97 ? 24.798 10.054 -15.849 1 87.382 97 ASN B N 1
ATOM 1484 C CA . ASN A 1 97 ? 24.483 10.358 -14.454 1 91.172 97 ASN B CA 1
ATOM 1485 C C . ASN A 1 97 ? 23.152 11.101 -14.257 1 89.955 97 ASN B C 1
ATOM 1486 O O . ASN A 1 97 ? 22.96 11.565 -13.143 0.8 98.617 97 ASN B O 1
ATOM 1497 N N . GLU A 1 98 ? 22.257 11.235 -15.264 1 86.652 98 GLU B N 1
ATOM 1498 C CA . GLU A 1 98 ? 20.992 11.975 -15.16 1 87.232 98 GLU B CA 1
ATOM 1499 C C . GLU A 1 98 ? 19.855 11.218 -15.846 1 86.774 98 GLU B C 1
ATOM 1500 O O . GLU A 1 98 ? 20.129 10.382 -16.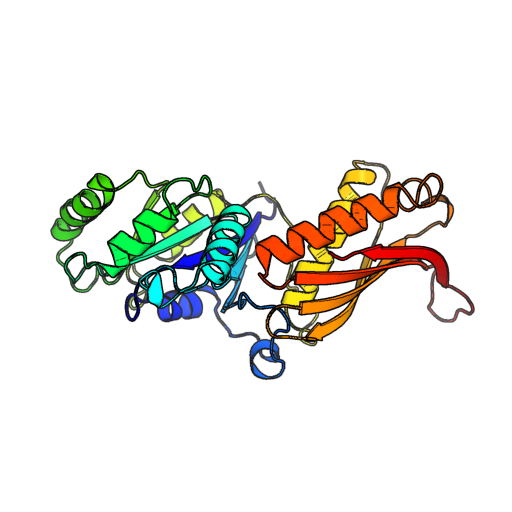681 1 91.255 98 GLU B O 1
ATOM 1512 N N . GLU A 1 99 ? 18.597 11.508 -15.467 1 92.065 99 GLU B N 1
ATOM 1513 C CA . GLU A 1 99 ? 17.404 10.919 -16.08 1 98.583 99 GLU B CA 1
ATOM 1514 C C . GLU A 1 99 ? 17.115 11.567 -17.439 1 91.942 99 GLU B C 1
ATOM 1515 O O . GLU A 1 99 ? 17.391 12.765 -17.606 1 85.043 99 GLU B O 1
ATOM 1527 N N . ILE A 1 100 ? 16.461 10.803 -18.35 1 89.046 100 ILE B N 1
ATOM 1528 C CA . ILE A 1 100 ? 16.174 11.26 -19.714 1 89.941 100 ILE B CA 1
ATOM 1529 C C . ILE A 1 100 ? 15.176 12.415 -19.598 1 91.101 100 ILE B C 1
ATOM 1530 O O . ILE A 1 100 ? 14.12 12.212 -18.999 1 98.099 100 ILE B O 1
ATOM 1546 N N . GLY A 1 101 ? 15.55 13.59 -20.138 1 91.943 101 GLY B N 1
ATOM 1547 C CA . GLY A 1 101 ? 14.695 14.769 -20.222 1 96.768 101 GLY B CA 1
ATOM 1548 C C . GLY A 1 101 ? 14.103 14.958 -21.624 1 95.961 101 GLY B C 1
ATOM 1549 O O . GLY A 1 101 ? 14.354 14.168 -22.551 1 88.531 101 GLY B O 1
ATOM 1553 N N . ARG A 1 102 ? 13.319 16.039 -21.759 1 95.297 102 ARG B N 1
ATOM 1554 C CA . ARG A 1 102 ? 12.582 16.348 -22.977 1 96.677 102 ARG B CA 1
ATOM 1555 C C . ARG A 1 102 ? 13.566 16.623 -24.128 1 99.331 102 ARG B C 1
ATOM 1556 O O . ARG A 1 102 ? 13.339 16.092 -25.216 1 105.562 102 ARG B O 1
ATOM 1577 N N . GLY A 1 103 ? 14.692 17.323 -23.854 1 95.94 103 GLY B N 1
ATOM 1578 C CA . GLY A 1 103 ? 15.78 17.592 -24.797 1 91.463 103 GLY B CA 1
ATOM 1579 C C . GLY A 1 103 ? 16.288 16.386 -25.598 1 89.821 103 GLY B C 1
ATOM 1580 O O . GLY A 1 103 ? 16.55 16.552 -26.778 1 100.972 103 GLY B O 1
ATOM 1584 N N . ASP A 1 104 ? 16.393 15.201 -24.982 1 84.634 104 ASP B N 1
ATOM 1585 C CA . ASP A 1 104 ? 16.759 13.96 -25.649 1 84.363 104 ASP B CA 1
ATOM 1586 C C . ASP A 1 104 ? 15.603 13.388 -26.471 1 88.667 104 ASP B C 1
ATOM 1587 O O . ASP A 1 104 ? 15.908 12.74 -27.469 1 89.389 104 ASP B O 1
ATOM 1596 N N . GLU A 1 105 ? 14.331 13.544 -26.04 1 85.889 105 GLU B N 1
ATOM 1597 C CA . GLU A 1 105 ? 13.171 13.176 -26.847 1 93.01 105 GLU B CA 1
ATOM 1598 C C . GLU A 1 105 ? 13.051 14.015 -28.132 1 99.989 105 GLU B C 1
ATOM 1599 O O . GLU A 1 105 ? 12.636 13.468 -29.167 1 101.194 105 GLU B O 1
ATOM 1611 N N . TYR A 1 106 ? 13.327 15.333 -28.015 1 96.217 106 TYR B N 1
ATOM 1612 C CA . TYR A 1 106 ? 13.375 16.292 -29.115 1 95.889 106 TYR B CA 1
ATOM 1613 C C . TYR A 1 106 ? 14.452 15.902 -30.157 1 96.99 106 TYR B C 1
ATOM 1614 O O . TYR A 1 106 ? 14.173 15.95 -31.357 1 103.195 106 TYR B O 1
ATOM 1631 N N . ILE A 1 107 ? 15.657 15.486 -29.722 1 90.783 107 ILE B N 1
ATOM 1632 C CA . ILE A 1 107 ? 16.718 14.973 -30.589 1 85.862 107 ILE B CA 1
ATOM 1633 C C . ILE A 1 107 ? 16.255 13.688 -31.278 1 91.781 107 ILE B C 1
ATOM 1634 O O . ILE A 1 107 ? 16.432 13.593 -32.473 1 101.846 107 ILE B O 1
ATOM 1650 N N . ILE A 1 108 ? 15.693 12.726 -30.542 1 89.852 108 ILE B N 1
ATOM 1651 C CA . ILE A 1 108 ? 15.18 11.464 -31.09 1 91.98 108 ILE B CA 1
ATOM 1652 C C . ILE A 1 108 ? 14.16 11.678 -32.23 1 97.166 108 ILE B C 1
ATOM 1653 O O . ILE A 1 108 ? 14.205 10.91 -33.203 1 96.289 108 ILE B O 1
ATOM 1669 N N . GLU A 1 109 ? 13.278 12.7 -32.085 1 100.677 109 GLU B N 1
ATOM 1670 C CA . GLU A 1 109 ? 12.28 13.141 -33.072 1 103.413 109 GLU B CA 1
ATOM 1671 C C . GLU A 1 109 ? 12.972 13.6 -34.369 1 100.714 109 GLU B C 1
ATOM 1672 O O . GLU A 1 109 ? 12.612 13.141 -35.454 1 104.014 109 GLU B O 1
ATOM 1684 N N . MET A 1 110 ? 14.007 14.443 -34.233 1 98.016 110 MET B N 1
ATOM 1685 C CA . MET A 1 110 ? 14.806 14.926 -35.349 1 100.457 110 MET B CA 1
ATOM 1686 C C . MET A 1 110 ? 15.668 13.839 -36.031 1 99.595 110 MET B C 1
ATOM 1687 O O . MET A 1 110 ? 16.089 14.105 -37.157 1 106.28 110 MET B O 1
ATOM 1701 N N . LEU A 1 111 ? 15.925 12.662 -35.405 1 95.935 111 LEU B N 1
ATOM 1702 C CA . LEU A 1 111 ? 16.711 11.553 -35.961 1 99.233 111 LEU B CA 1
ATOM 1703 C C . LEU A 1 111 ? 15.848 10.417 -36.544 1 107.634 111 LEU B C 1
ATOM 1704 O O . LEU A 1 111 ? 16.426 9.374 -36.886 1 107.342 111 LEU B O 1
ATOM 1720 N N . LYS A 1 112 ? 14.529 10.639 -36.791 1 113.751 112 LYS B N 1
ATOM 1721 C CA . LYS A 1 112 ? 13.532 9.574 -36.978 1 119.527 112 LYS B CA 1
ATOM 1722 C C . LYS A 1 112 ? 13.721 8.953 -38.369 1 119.871 112 LYS B C 1
ATOM 1723 O O . LYS A 1 112 ? 14.119 7.782 -38.449 1 113.563 112 LYS B O 1
ATOM 1742 N N . ASN A 1 113 ? 13.539 9.786 -39.428 1 115.032 113 ASN B N 1
ATOM 1743 C CA . ASN A 1 113 ? 13.76 9.414 -40.828 1 108.568 113 ASN B CA 1
ATOM 1744 C C . ASN A 1 113 ? 15.172 9.86 -41.259 1 107.879 113 ASN B C 1
ATOM 1745 O O . ASN A 1 113 ? 15.323 10.454 -42.331 1 116.522 113 ASN B O 1
ATOM 1756 N N . VAL A 1 114 ? 16.208 9.551 -40.449 1 102.919 114 VAL B N 1
ATOM 1757 C CA . VAL A 1 114 ? 17.612 9.794 -40.75 1 98.594 114 VAL B CA 1
ATOM 1758 C C . VAL A 1 114 ? 18.202 8.4 -40.97 1 101.493 114 VAL B C 1
ATOM 1759 O O . VAL A 1 114 ? 17.985 7.491 -40.163 1 111.115 114 VAL B O 1
ATOM 1772 N N . LYS A 1 115 ? 19 8.288 -42.031 1 103.024 115 LYS B N 1
ATOM 1773 C CA . LYS A 1 115 ? 19.585 7.056 -42.542 1 105.735 115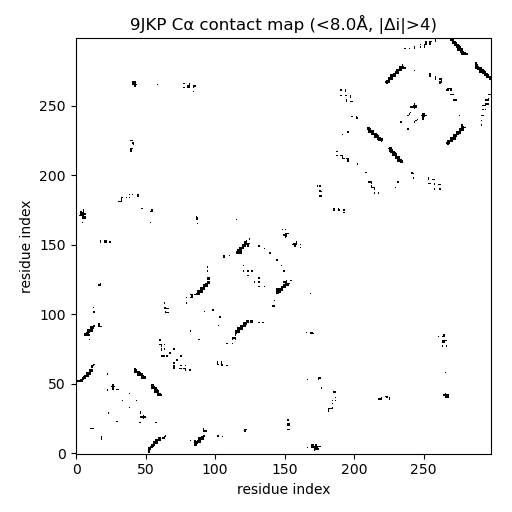 LYS B CA 1
ATOM 1774 C C . LYS A 1 115 ? 21.095 7.041 -42.257 1 94.878 115 LYS B C 1
ATOM 1775 O O . LYS A 1 115 ? 21.646 5.948 -42.249 1 104.722 115 LYS B O 1
ATOM 1794 N N . THR A 1 116 ? 21.765 8.199 -42.022 1 85.221 116 THR B N 1
ATOM 1795 C CA . THR A 1 116 ? 23.098 8.326 -41.435 1 86.047 116 THR B CA 1
ATOM 1796 C C . THR A 1 116 ? 23.251 7.49 -40.148 1 90.907 116 THR B C 1
ATOM 1797 O O . THR A 1 116 ? 22.285 7.411 -39.363 1 91.545 116 THR B O 1
ATOM 1807 N N . PRO A 1 117 ? 24.438 6.872 -39.865 1 86.669 117 PRO B N 1
ATOM 1808 C CA . PRO A 1 117 ? 24.683 6.182 -38.606 1 90.463 117 PRO B CA 1
ATOM 1809 C C . PRO A 1 117 ? 24.619 7.121 -37.4 1 93.657 117 PRO B C 1
ATOM 1810 O O . PRO A 1 117 ? 25.255 8.192 -37.435 1 88.279 117 PRO B O 1
ATOM 1821 N N . VAL A 1 118 ? 23.776 6.744 -36.413 1 95.505 118 VAL B N 1
ATOM 1822 C CA . VAL A 1 118 ? 23.688 7.408 -35.125 1 90.485 118 VAL B CA 1
ATOM 1823 C C . VAL A 1 118 ? 24.405 6.484 -34.134 1 89.277 118 VAL B C 1
ATOM 1824 O O . VAL A 1 118 ? 23.999 5.323 -33.998 1 88.469 118 VAL B O 1
ATOM 1837 N N . PHE A 1 119 ? 25.477 7.01 -33.498 1 87.027 119 PHE B N 1
ATOM 1838 C CA . PHE A 1 119 ? 26.16 6.406 -32.36 1 89.533 119 PHE B CA 1
ATOM 1839 C C . PHE A 1 119 ? 25.593 7 -31.065 1 88.544 119 PHE B C 1
ATOM 1840 O O . PHE A 1 119 ? 25.636 8.237 -30.922 1 80.519 119 PHE B O 1
ATOM 1857 N N . LEU A 1 120 ? 25.075 6.138 -30.15 1 86.065 120 LEU B N 1
ATOM 1858 C CA . LEU A 1 120 ? 24.756 6.541 -28.78 1 85.947 120 LEU B CA 1
ATOM 1859 C C . LEU A 1 120 ? 26.051 6.547 -27.966 1 80.102 120 LEU B C 1
ATOM 1860 O O . LEU A 1 120 ? 26.67 5.494 -27.794 1 85.66 120 LEU B O 1
ATOM 1876 N N . VAL A 1 121 ? 26.461 7.722 -27.478 1 79.086 121 VAL B N 1
ATOM 1877 C CA . VAL A 1 121 ? 27.629 7.866 -26.611 1 86.852 121 VAL B CA 1
ATOM 1878 C C . VAL A 1 121 ? 27.151 8.255 -25.201 1 85.845 121 VAL B C 1
ATOM 1879 O O . VAL A 1 121 ? 26.88 9.428 -24.972 1 74.681 121 VAL B O 1
ATOM 1892 N N . LEU A 1 122 ? 26.98 7.251 -24.296 1 88.71 122 LEU B N 1
ATOM 1893 C CA . LEU A 1 122 ? 26.814 7.46 -22.851 1 82.805 122 LEU B CA 1
ATOM 1894 C C . LEU A 1 122 ? 28.121 8.058 -22.3 1 80.494 122 LEU B C 1
ATOM 1895 O O . LEU A 1 122 ? 29.12 7.336 -22.239 1 82.946 122 LEU B O 1
ATOM 1911 N N . ASN A 1 123 ? 28.119 9.37 -21.969 1 77.239 123 ASN B N 1
ATOM 1912 C CA . ASN A 1 123 ? 29.246 10.074 -21.356 1 84.743 123 ASN B CA 1
ATOM 1913 C C . ASN A 1 123 ? 29.09 10.154 -19.824 1 88.947 123 ASN B C 1
ATOM 1914 O O . ASN A 1 123 ? 27.978 10.049 -19.287 1 87.448 123 ASN B O 1
ATOM 1925 N N . LYS A 1 124 ? 30.228 10.358 -19.123 1 92.058 124 LYS B N 1
ATOM 1926 C CA . LYS A 1 124 ? 30.328 10.563 -17.682 1 90.752 124 LYS B CA 1
ATOM 1927 C C . LYS A 1 124 ? 30.149 9.238 -16.939 1 92.257 124 LYS B C 1
ATOM 1928 O O . LYS A 1 124 ? 29.678 9.263 -15.808 1 95.346 124 LYS B O 1
ATOM 1947 N N . ILE A 1 125 ? 30.634 8.11 -17.496 1 89.355 125 ILE B N 1
ATOM 1948 C CA . ILE A 1 125 ? 30.489 6.783 -16.895 1 91.21 125 ILE B CA 1
ATOM 1949 C C . ILE A 1 125 ? 31.284 6.622 -15.586 1 93.94 125 ILE B C 1
ATOM 1950 O O . ILE A 1 125 ? 30.964 5.707 -14.822 1 91.061 125 ILE B O 1
ATOM 1966 N N . ASP A 1 126 ? 32.361 7.421 -15.407 1 92.333 126 ASP B N 1
ATOM 1967 C CA . ASP A 1 126 ? 33.074 7.647 -14.154 1 96.376 126 ASP B CA 1
ATOM 1968 C C . ASP A 1 126 ? 32.198 8.027 -12.939 1 102.939 126 ASP B C 1
ATOM 1969 O O . ASP A 1 126 ? 32.593 7.634 -11.83 1 108.651 126 ASP B O 1
ATOM 1978 N N . LEU A 1 127 ? 31.026 8.708 -13.121 1 96.072 127 LEU B N 1
ATOM 1979 C CA . LEU A 1 127 ? 30.087 9.105 -12.053 1 88.914 127 LEU B CA 1
ATOM 1980 C C . LEU A 1 127 ? 29.031 8.051 -11.684 1 93.467 127 LEU B C 1
ATOM 1981 O O . LEU A 1 127 ? 28.071 8.364 -10.96 1 101.602 127 LEU B O 1
ATOM 1997 N N . VAL A 1 128 ? 29.266 6.782 -12.03 1 89.302 128 VAL B N 1
ATOM 1998 C CA . VAL A 1 128 ? 28.219 5.778 -12.16 1 92.656 128 VAL B CA 1
ATOM 1999 C C . VAL A 1 128 ? 28.856 4.398 -11.948 1 95.704 128 VAL B C 1
ATOM 2000 O O . VAL A 1 128 ? 30.012 4.191 -12.357 1 99.051 128 VAL B O 1
ATOM 2013 N N . HIS A 1 129 ? 28.121 3.483 -11.284 1 95.902 129 HIS B N 1
ATOM 2014 C CA . HIS A 1 129 ? 28.54 2.088 -11.164 1 105.609 129 HIS B CA 1
ATOM 2015 C C . HIS A 1 129 ? 28.458 1.413 -12.553 1 105.965 129 HIS B C 1
ATOM 2016 O O . HIS A 1 129 ? 27.486 1.689 -13.275 1 98.164 129 HIS B O 1
ATOM 2029 N N . PRO A 1 130 ? 29.449 0.577 -13.006 1 106.996 130 PRO B N 1
ATOM 2030 C CA . PRO A 1 130 ? 29.378 -0.164 -14.279 1 107.826 130 PRO B CA 1
ATOM 2031 C C . PRO A 1 130 ? 28.06 -0.877 -14.609 1 104.412 130 PRO B C 1
ATOM 2032 O O . PRO A 1 130 ? 27.572 -0.736 -15.729 1 104.134 130 PRO B O 1
ATOM 2043 N N . ASP A 1 131 ? 27.429 -1.499 -13.597 1 98.36 131 ASP B N 1
ATOM 2044 C CA . ASP A 1 131 ? 26.115 -2.122 -13.721 1 99.827 131 ASP B CA 1
ATOM 2045 C C . ASP A 1 131 ? 24.947 -1.161 -14 1 98.267 131 ASP B C 1
ATOM 2046 O O . ASP A 1 131 ? 23.87 -1.657 -14.361 1 102.573 131 ASP B O 1
ATOM 2055 N N . GLU A 1 132 ? 25.127 0.168 -13.856 1 94.077 132 GLU B N 1
ATOM 2056 C CA . GLU A 1 132 ? 24.133 1.157 -14.269 1 100.839 132 GLU B CA 1
ATOM 2057 C C . GLU A 1 132 ? 24.043 1.42 -15.781 1 99.166 132 GLU B C 1
ATOM 2058 O O . GLU A 1 132 ? 23.013 1.963 -16.197 1 93.982 132 GLU B O 1
ATOM 2070 N N . 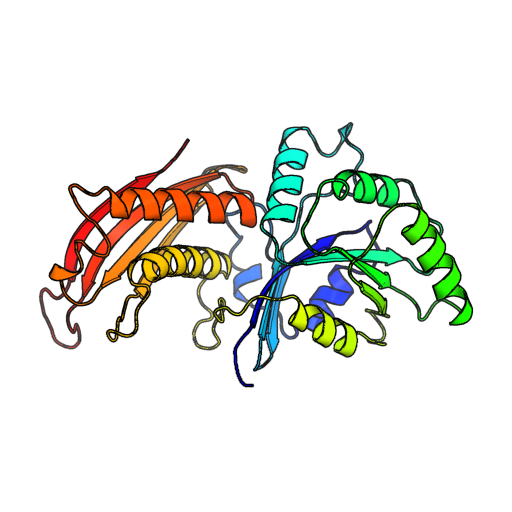LEU A 1 133 ? 25.057 1.04 -16.59 1 99.639 133 LEU B N 1
ATOM 2071 C CA . LEU A 1 133 ? 25.14 1.418 -17.996 1 95.908 133 LEU B CA 1
ATOM 2072 C C . LEU A 1 133 ? 24.098 0.665 -18.826 1 96.766 133 LEU B C 1
ATOM 2073 O O . LEU A 1 133 ? 23.364 1.341 -19.546 1 96.646 133 LEU B O 1
ATOM 2089 N N . MET A 1 134 ? 23.985 -0.678 -18.663 1 99.151 134 MET B N 1
ATOM 2090 C CA . MET A 1 134 ? 23.117 -1.518 -19.494 1 103.411 134 MET B CA 1
ATOM 2091 C C . MET A 1 134 ? 21.625 -1.155 -19.326 1 108.03 134 MET B C 1
ATOM 2092 O O . MET A 1 134 ? 20.947 -1.04 -20.352 1 109.563 134 MET B O 1
ATOM 2106 N N . PRO A 1 135 ? 21.079 -0.892 -18.103 1 103.369 135 PRO B N 1
ATOM 2107 C CA . PRO A 1 135 ? 19.753 -0.289 -17.917 1 99.863 135 PRO B CA 1
ATOM 2108 C C . PRO A 1 135 ? 19.472 1.057 -18.588 1 98.845 135 PRO B C 1
ATOM 2109 O O . PRO A 1 135 ? 18.316 1.286 -18.943 1 106.809 135 PRO B O 1
ATOM 2120 N N . LYS A 1 136 ? 20.485 1.936 -18.682 1 90.526 136 LYS B N 1
ATOM 2121 C CA . LYS A 1 136 ? 20.347 3.253 -19.299 1 97.131 136 LYS B CA 1
ATOM 2122 C C . LYS A 1 136 ? 20.337 3.176 -20.836 1 96.848 136 LYS B C 1
ATOM 2123 O O . LYS A 1 136 ? 19.576 3.903 -21.4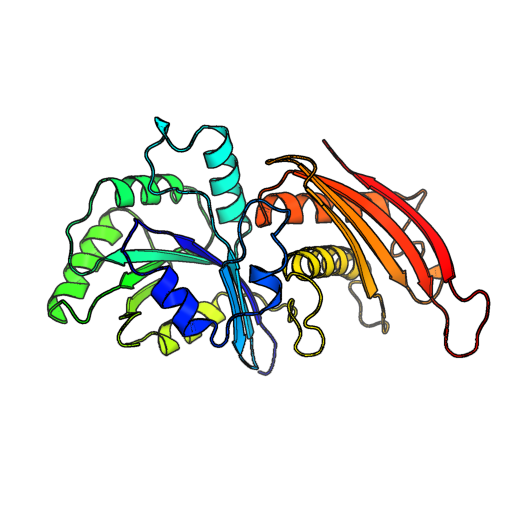91 1 93.123 136 LYS B O 1
ATOM 2142 N N . ILE A 1 137 ? 21.236 2.343 -21.391 1 93.842 137 ILE B N 1
ATOM 2143 C CA . ILE A 1 137 ? 21.237 1.909 -22.781 1 93.598 137 ILE B CA 1
ATOM 2144 C C . ILE A 1 137 ? 19.829 1.43 -23.161 1 96.508 137 ILE B C 1
ATOM 2145 O O . ILE A 1 137 ? 19.266 2.004 -24.085 1 105.507 137 ILE B O 1
ATOM 2161 N N . GLU A 1 138 ? 19.244 0.512 -22.378 1 92.609 138 GLU B N 1
ATOM 2162 C CA . GLU A 1 138 ? 17.891 0.003 -22.595 1 98.893 138 GLU B CA 1
ATOM 2163 C C . GLU A 1 138 ? 16.799 1.083 -22.57 1 96.966 138 GLU B C 1
ATOM 2164 O O . GLU A 1 138 ? 15.839 0.91 -23.327 1 98.22 138 GLU B O 1
ATOM 2176 N N . GLU A 1 139 ? 16.947 2.167 -21.758 1 97.095 139 GLU B N 1
ATOM 2177 C CA . GLU A 1 139 ? 16.023 3.308 -21.722 1 99.836 139 GLU B CA 1
ATOM 2178 C C . GLU A 1 139 ? 15.98 3.949 -23.123 1 100.356 139 GLU B C 1
ATOM 2179 O O . GLU A 1 139 ? 14.886 4.076 -23.674 1 102.881 139 GLU B O 1
ATOM 2191 N N . TYR A 1 140 ? 17.162 4.245 -23.718 1 101.01 140 TYR B N 1
ATOM 2192 C CA . TYR A 1 140 ? 17.288 4.846 -25.052 1 97.663 140 TYR B CA 1
ATOM 2193 C C . TYR A 1 140 ? 16.883 3.907 -26.208 1 99.972 140 TYR B C 1
ATOM 2194 O O . TYR A 1 140 ? 16.241 4.372 -27.154 1 97.336 140 TYR B O 1
ATOM 2211 N N . GLN A 1 141 ? 17.277 2.618 -26.164 1 97.051 141 GLN B N 1
ATOM 2212 C CA . GLN A 1 141 ? 16.891 1.61 -27.15 1 93.104 141 GLN B CA 1
ATOM 2213 C C . GLN A 1 141 ? 15.377 1.411 -27.299 1 101.51 141 GLN B C 1
ATOM 2214 O O . GLN A 1 141 ? 14.968 0.991 -28.38 1 112.338 141 GLN B O 1
ATOM 2228 N N . SER A 1 142 ? 14.568 1.663 -26.25 1 104.541 142 SER B N 1
ATOM 2229 C CA . SER A 1 142 ? 13.105 1.731 -26.353 1 113.507 142 SER B CA 1
ATOM 2230 C C . SER A 1 142 ? 12.594 2.789 -27.35 1 107.629 142 SER B C 1
ATOM 2231 O O . SER A 1 142 ? 11.492 2.598 -27.87 1 106.889 142 SER B O 1
ATOM 2238 N N . TYR A 1 143 ? 13.349 3.892 -27.563 1 99.831 143 TYR B N 1
ATOM 2239 C CA . TYR A 1 143 ? 12.991 4.961 -28.489 1 104.392 143 TYR B CA 1
ATOM 2240 C C . TYR A 1 143 ? 13.358 4.67 -29.957 1 106.399 143 TYR B C 1
ATOM 2241 O O . TYR A 1 143 ? 12.596 5.072 -30.835 1 110.303 143 TYR B O 1
ATOM 2258 N N . MET A 1 144 ? 14.543 4.094 -30.227 1 103.675 144 MET B N 1
ATOM 2259 C CA . MET A 1 144 ? 15.054 3.93 -31.584 1 104.995 144 MET B CA 1
ATOM 2260 C C . MET A 1 144 ? 16.203 2.924 -31.642 1 104.351 144 MET B C 1
ATOM 2261 O O . MET A 1 144 ? 16.771 2.582 -30.617 1 102.703 144 MET B O 1
ATOM 2275 N N . ASP A 1 145 ? 16.546 2.489 -32.864 1 107.937 145 ASP B N 1
ATOM 2276 C CA . ASP A 1 145 ? 17.736 1.688 -33.136 1 102.577 145 ASP B CA 1
ATOM 2277 C C . ASP A 1 145 ? 18.929 2.622 -33.272 1 96.219 145 ASP B C 1
ATOM 2278 O O . ASP A 1 145 ? 18.753 3.75 -33.727 1 100.878 145 ASP B O 1
ATOM 2287 N N . PHE A 1 146 ? 20.107 2.145 -32.828 1 98.473 146 PHE B N 1
ATOM 2288 C CA . PHE A 1 146 ? 21.404 2.806 -32.952 1 94.667 146 PHE B CA 1
ATOM 2289 C C . PHE A 1 146 ? 22.365 1.886 -33.703 1 93.457 146 PHE B C 1
ATOM 2290 O O . PHE A 1 146 ? 22.19 0.662 -33.734 1 98.387 146 PHE B O 1
ATOM 2307 N N . THR A 1 147 ? 23.407 2.49 -34.279 1 91.168 147 THR B N 1
ATOM 2308 C CA . THR A 1 147 ? 24.342 1.772 -35.128 1 97.078 147 THR B CA 1
ATOM 2309 C C . THR A 1 147 ? 25.384 1.092 -34.238 1 97.778 147 THR B C 1
ATOM 2310 O O . THR A 1 147 ? 25.693 -0.075 -34.465 1 100.733 147 THR B O 1
ATOM 2320 N N . GLU A 1 148 ? 25.986 1.863 -33.313 1 100.693 148 GLU B N 1
ATOM 2321 C CA . GLU A 1 148 ? 26.739 1.346 -32.17 1 104.329 148 GLU B CA 1
ATOM 2322 C C . GLU A 1 148 ? 26.372 2.142 -30.904 1 99.194 148 GLU B C 1
ATOM 2323 O O . GLU A 1 148 ? 25.898 3.282 -30.972 1 93.998 148 GLU B O 1
ATOM 2335 N N . ILE A 1 149 ? 26.589 1.511 -29.739 1 97.761 149 ILE B N 1
ATOM 2336 C CA . ILE A 1 149 ? 26.404 2.105 -28.42 1 91.73 149 ILE B CA 1
ATOM 2337 C C . ILE A 1 149 ? 27.777 2.025 -27.75 1 89.326 149 ILE B C 1
ATOM 2338 O O . ILE A 1 149 ? 28.344 0.935 -27.719 1 93.722 149 ILE B O 1
ATOM 2354 N N . VAL A 1 150 ? 28.349 3.161 -27.308 1 88.385 150 VAL B N 1
ATOM 2355 C CA . VAL A 1 150 ? 29.709 3.205 -26.765 1 93.966 150 VAL B CA 1
ATOM 2356 C C . VAL A 1 150 ? 29.684 4.046 -25.484 1 96.409 150 VAL B C 1
ATOM 2357 O O . VAL A 1 150 ? 29.566 5.267 -25.602 1 96.352 150 VAL B O 1
ATOM 2370 N N . PRO A 1 151 ? 29.836 3.453 -24.257 1 94 151 PRO B N 1
ATOM 2371 C CA . PRO A 1 151 ? 30.044 4.234 -23.045 1 90.108 151 PRO B CA 1
ATOM 2372 C C . PRO A 1 151 ? 31.46 4.805 -22.991 1 85.374 151 PRO B C 1
ATOM 2373 O O . PRO A 1 151 ? 32.387 4.024 -23.207 1 87.977 151 PRO B O 1
ATOM 2384 N N . ILE A 1 152 ? 31.618 6.118 -22.694 1 88.059 152 ILE B N 1
ATOM 2385 C CA . ILE A 1 152 ? 32.917 6.772 -22.465 1 92.178 152 ILE B CA 1
ATOM 2386 C C . ILE A 1 152 ? 32.932 7.603 -21.171 1 87.559 152 ILE B C 1
ATOM 2387 O O . ILE A 1 152 ? 31.886 7.927 -20.614 1 84.888 152 ILE B O 1
ATOM 2403 N N . SER A 1 153 ? 34.134 8.028 -20.763 1 83.978 153 SER B N 1
ATOM 2404 C CA . SER A 1 153 ? 34.355 9.287 -20.054 1 89.625 153 SER B CA 1
ATOM 2405 C C . SER A 1 153 ? 35.241 10.163 -20.931 1 87.904 153 SER B C 1
ATOM 2406 O O . SER A 1 153 ? 36.438 9.887 -21.035 1 91.802 153 SER B O 1
ATOM 2413 N N . ALA A 1 154 ? 34.658 11.225 -21.506 1 87.682 15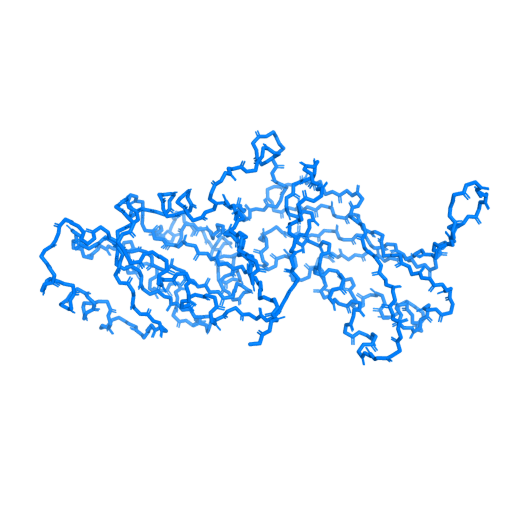4 ALA B N 1
ATOM 2414 C CA . ALA A 1 154 ? 35.392 12.294 -22.183 1 86.089 154 ALA B CA 1
ATOM 2415 C C . ALA A 1 154 ? 36.436 12.978 -21.296 1 91.144 154 ALA B C 1
ATOM 2416 O O . ALA A 1 154 ? 37.499 13.329 -21.809 1 89.854 154 ALA B O 1
ATOM 2423 N N . LEU A 1 155 ? 36.138 13.142 -19.988 1 94.183 155 LEU B N 1
ATOM 2424 C CA . LEU A 1 155 ? 37.013 13.827 -19.044 1 96.023 155 LEU B CA 1
ATOM 2425 C C . LEU A 1 155 ? 38.194 12.943 -18.667 1 89.985 155 LEU B C 1
ATOM 2426 O O . LEU A 1 155 ? 39.313 13.402 -18.804 1 90.629 155 LEU B O 1
ATOM 2442 N N . GLU A 1 156 ? 37.938 11.734 -18.14 1 96.038 156 GLU B N 1
ATOM 2443 C CA . GLU A 1 156 ? 38.992 10.782 -17.782 1 106.109 156 GLU B CA 1
ATOM 2444 C C . GLU A 1 156 ? 39.717 10.214 -19.01 1 100.663 156 GLU B C 1
ATOM 2445 O O . GLU A 1 156 ? 40.904 9.934 -18.89 1 102.817 156 GLU B O 1
ATOM 2457 N N . GLY A 1 157 ? 39.02 10.059 -20.157 1 100.807 157 GLY B N 1
ATOM 2458 C CA . GLY A 1 157 ? 39.511 9.376 -21.35 1 99.579 157 GLY B CA 1
ATOM 2459 C C . GLY A 1 157 ? 39.202 7.876 -21.389 1 95.899 157 GLY B C 1
ATOM 2460 O O . GLY A 1 157 ? 39.778 7.195 -22.227 1 100.23 157 GLY B O 1
ATOM 2464 N N . LEU A 1 158 ? 38.292 7.36 -20.539 1 101.076 158 LEU B N 1
ATOM 2465 C CA . LEU A 1 158 ? 37.978 5.933 -20.46 1 108.896 158 LEU B CA 1
ATOM 2466 C C . LEU A 1 158 ? 37.201 5.617 -21.756 1 103.576 158 LEU B C 1
ATOM 2467 O O . LEU A 1 158 ? 36.262 6.35 -22.117 1 93.138 158 LEU B O 1
ATOM 2483 N N . ASN A 1 159 ? 37.738 4.661 -22.552 1 104.519 159 ASN B N 1
ATOM 2484 C CA . ASN A 1 159 ? 37.103 4.09 -23.736 1 105.409 159 ASN B CA 1
ATOM 2485 C C . ASN A 1 159 ? 37.013 5.048 -24.95 1 100.358 159 ASN B C 1
ATOM 2486 O O . ASN A 1 159 ? 36.281 4.728 -25.887 1 97.847 159 ASN B O 1
ATOM 2497 N N . VAL A 1 160 ? 37.748 6.186 -24.984 1 95.254 160 VAL B N 1
ATOM 2498 C CA . VAL A 1 160 ? 37.675 7.192 -26.046 1 93.944 160 VAL B CA 1
ATOM 2499 C C . VAL A 1 160 ? 38.375 6.642 -27.286 1 95.875 160 VAL B C 1
ATOM 2500 O O . VAL A 1 160 ? 37.783 6.68 -28.345 1 102.166 160 VAL B O 1
ATOM 2513 N N . ASP A 1 161 ? 39.624 6.179 -27.162 1 101.32 161 ASP B N 1
ATOM 2514 C CA . ASP A 1 161 ? 40.412 5.651 -28.278 1 102.112 161 ASP B CA 1
ATOM 2515 C C . ASP A 1 161 ? 39.706 4.519 -29.036 1 108.002 161 ASP B C 1
ATOM 2516 O O . ASP A 1 161 ? 39.681 4.578 -30.268 1 120.732 161 ASP B O 1
ATOM 2525 N N . HIS A 1 162 ? 39.106 3.56 -28.306 1 98.51 162 HIS B N 1
ATOM 2526 C CA . HIS A 1 162 ? 38.24 2.511 -28.837 1 101.125 162 HIS B CA 1
ATOM 2527 C C . HIS A 1 162 ? 37.041 3.088 -29.595 1 103.505 162 HIS B C 1
ATOM 2528 O O . HIS A 1 162 ? 36.701 2.542 -30.645 1 112.574 162 HIS B O 1
ATOM 2541 N N . PHE A 1 163 ? 36.391 4.134 -29.054 1 98.444 163 PHE B N 1
ATOM 2542 C CA . PHE A 1 163 ? 35.303 4.819 -29.745 1 91.747 163 PHE B CA 1
ATOM 2543 C C . PHE A 1 163 ? 35.767 5.354 -31.112 1 92.383 163 PHE B C 1
ATOM 2544 O O . PHE A 1 163 ? 35.048 5.159 -32.089 1 94.854 163 PHE B O 1
ATOM 2561 N N . ILE A 1 164 ? 36.931 6.023 -31.152 1 92.604 164 ILE B N 1
ATOM 2562 C CA . ILE A 1 164 ? 37.511 6.563 -32.375 1 92.557 164 ILE B CA 1
ATOM 2563 C C . ILE A 1 164 ? 37.825 5.435 -33.361 1 95.386 164 ILE B C 1
ATOM 2564 O O . ILE A 1 164 ? 37.532 5.632 -34.526 1 100.377 164 ILE B O 1
ATOM 2580 N N . ASP A 1 165 ? 38.406 4.307 -32.919 1 96.999 165 ASP B N 1
ATOM 2581 C CA . ASP A 1 165 ? 38.645 3.129 -33.759 1 102.492 165 ASP B CA 1
ATOM 2582 C C . ASP A 1 165 ? 37.382 2.619 -34.464 1 105.394 165 ASP B C 1
ATOM 2583 O O . ASP A 1 165 ? 37.432 2.403 -35.677 1 113.585 165 ASP B O 1
ATOM 2592 N N . VAL A 1 166 ? 36.283 2.496 -33.709 1 97.592 166 VAL B N 1
ATOM 2593 C CA . VAL A 1 166 ? 34.96 2.112 -34.197 1 98.183 166 VAL B CA 1
ATOM 2594 C C . VAL A 1 166 ? 34.434 3.169 -35.187 1 99.746 166 VAL B C 1
ATOM 2595 O O . VAL A 1 166 ? 34.052 2.795 -36.293 1 102.383 166 VAL B O 1
ATOM 2608 N N . LEU A 1 167 ? 34.448 4.46 -34.798 1 93.501 167 LEU B N 1
ATOM 2609 C CA . LEU A 1 167 ? 33.975 5.585 -35.608 1 89.817 167 LEU B CA 1
ATOM 2610 C C . LEU A 1 167 ? 34.654 5.645 -36.982 1 95.183 167 LEU B C 1
ATOM 2611 O O . LEU A 1 167 ? 33.96 5.858 -37.973 1 98.362 167 LEU B O 1
ATOM 2627 N N . LYS A 1 168 ? 35.987 5.464 -37.013 1 94.676 168 LYS B N 1
ATOM 2628 C CA . LYS A 1 168 ? 36.786 5.372 -38.227 1 93.77 168 LYS B CA 1
ATOM 2629 C C . LYS A 1 168 ? 36.325 4.269 -39.185 1 99.34 168 LYS B C 1
ATOM 2630 O O . LYS A 1 168 ? 36.441 4.521 -40.384 1 101.717 168 LYS B O 1
ATOM 2649 N N . THR A 1 169 ? 35.812 3.113 -38.687 1 95.792 169 THR B N 1
ATOM 2650 C CA . THR A 1 169 ? 35.3 2.042 -39.552 1 97.915 169 THR B CA 1
ATOM 2651 C C . THR A 1 169 ? 34.104 2.492 -40.41 1 102.081 169 THR B C 1
ATOM 2652 O O . THR A 1 169 ? 33.978 2.014 -41.54 1 110.683 169 THR B O 1
ATOM 2662 N N . TYR A 1 170 ? 33.259 3.394 -39.883 1 96.49 170 TYR B N 1
ATOM 2663 C CA . TYR A 1 170 ? 32.104 3.963 -40.574 1 92.443 170 TYR B CA 1
ATOM 2664 C C . TYR A 1 170 ? 32.456 5.102 -41.541 1 88.381 170 TYR B C 1
ATOM 2665 O O . TYR A 1 170 ? 31.548 5.521 -42.248 1 93.263 170 TYR B O 1
ATOM 2682 N N . LEU A 1 171 ? 33.703 5.609 -41.602 1 89.743 171 LEU B N 1
ATOM 2683 C CA . LEU A 1 171 ? 34.089 6.639 -42.563 1 94.887 171 LEU B CA 1
ATOM 2684 C C . LEU A 1 171 ? 34.242 6.021 -43.96 1 94.283 171 LEU B C 1
ATOM 2685 O O . LEU A 1 171 ? 34.734 4.894 -44.088 1 90.83 171 LEU B O 1
ATOM 2701 N N . PRO A 1 172 ? 33.956 6.776 -45.052 1 96.997 172 PRO B N 1
ATOM 2702 C CA . PRO A 1 172 ? 34.413 6.382 -46.378 1 92.118 172 PRO B CA 1
ATOM 2703 C C . PRO A 1 172 ? 35.914 6.587 -46.54 1 92.836 172 PRO B C 1
ATOM 2704 O O . PRO A 1 172 ? 36.495 7.374 -45.79 1 97.114 172 PRO B O 1
ATOM 2715 N N . GLU A 1 173 ? 36.507 5.942 -47.562 1 95.149 173 GLU B N 1
ATOM 2716 C CA . GLU A 1 173 ? 37.79 6.372 -48.111 1 93.311 173 GLU B CA 1
ATOM 2717 C C . GLU A 1 173 ? 37.674 7.811 -48.637 1 90.026 173 GLU B C 1
ATOM 2718 O O . GLU A 1 173 ? 36.609 8.231 -49.125 1 87.73 173 GLU B O 1
ATOM 2730 N N . GLY A 1 174 ? 38.75 8.588 -48.471 1 83.384 174 GLY B N 1
ATOM 2731 C CA . GLY A 1 174 ? 38.662 10.018 -48.708 1 79.651 174 GLY B CA 1
ATOM 2732 C C . GLY A 1 174 ? 39.985 10.751 -48.537 1 82.379 174 GLY B C 1
ATOM 2733 O O . GLY A 1 174 ? 40.962 10.165 -48.071 1 92.446 174 GLY B O 1
ATOM 2737 N N . PRO A 1 175 ? 40.021 12.057 -48.902 1 79.055 175 PRO B N 1
ATOM 2738 C CA . PRO A 1 175 ? 41.236 12.85 -48.811 1 82.925 175 PRO B CA 1
ATOM 2739 C C . PRO A 1 175 ? 41.49 13.351 -47.389 1 84.57 175 PRO B C 1
ATOM 2740 O O . PRO A 1 175 ? 40.557 13.596 -46.632 1 85.664 175 PRO B O 1
ATOM 2751 N N . LYS A 1 176 ? 42.762 13.589 -47.07 1 84.45 176 LYS B N 1
ATOM 2752 C CA . LYS A 1 176 ? 43.169 14.53 -46.041 1 82.135 176 LYS B CA 1
ATOM 2753 C C . LYS A 1 176 ? 42.765 15.95 -46.477 1 79.199 176 LYS B C 1
ATOM 2754 O O . LYS A 1 176 ? 43.51 16.574 -47.212 1 84.142 176 LYS B O 1
ATOM 2773 N N . TYR A 1 177 ? 41.608 16.447 -46.012 1 75.986 177 TYR B N 1
ATOM 2774 C CA . TYR A 1 177 ? 41.09 17.777 -46.311 1 74.173 177 TYR B CA 1
ATOM 2775 C C . TYR A 1 177 ? 42.044 18.871 -45.817 1 82.815 177 TYR B C 1
ATOM 2776 O O . TYR A 1 177 ? 42.486 19.656 -46.644 1 87.619 177 TYR B O 1
ATOM 2793 N N . TYR A 1 178 ? 42.418 18.857 -44.514 1 88.479 178 TYR B N 1
ATOM 2794 C CA . TYR A 1 178 ? 43.24 19.887 -43.87 1 82.453 178 TYR B CA 1
ATOM 2795 C C . TYR A 1 178 ? 44.67 19.349 -43.85 1 79.453 178 TYR B C 1
ATOM 2796 O O . TYR A 1 178 ? 44.866 18.272 -43.302 1 87.585 178 TYR B O 1
ATOM 2813 N N . PRO A 1 179 ? 45.676 19.973 -44.518 1 84.609 179 PRO B N 1
ATOM 2814 C CA . PRO A 1 179 ? 47.052 19.491 -44.539 1 87.135 179 PRO B CA 1
ATOM 2815 C C . PRO A 1 179 ? 47.973 20.104 -43.481 1 91.883 179 PRO B C 1
ATOM 2816 O O . PRO A 1 179 ? 47.692 21.182 -42.931 1 91.584 179 PRO B O 1
ATOM 2827 N N . ASP A 1 180 ? 49.147 19.462 -43.37 1 93.72 180 ASP B N 1
ATOM 2828 C CA . ASP A 1 180 ? 50.215 19.787 -42.434 1 97.569 180 ASP B CA 1
ATOM 2829 C C . ASP A 1 180 ? 51.126 20.904 -42.967 1 100.942 180 ASP B C 1
ATOM 2830 O O . ASP A 1 180 ? 51.743 21.592 -42.16 1 95.238 180 ASP B O 1
ATOM 2839 N N . ASP A 1 181 ? 51.256 21.047 -44.307 1 105.607 181 ASP B N 1
ATOM 2840 C CA . ASP A 1 181 ? 52.06 22.07 -44.976 1 105.029 181 ASP B CA 1
ATOM 2841 C C . ASP A 1 181 ? 51.579 23.528 -44.801 1 99.434 181 ASP B C 1
ATOM 2842 O O . ASP A 1 181 ? 52.435 24.397 -44.963 1 101.603 181 ASP B O 1
ATOM 2851 N N . GLN A 1 182 ? 50.293 23.823 -44.456 1 98.117 182 GLN B N 1
ATOM 2852 C CA . GLN A 1 182 ? 49.641 25.094 -44.777 1 98.892 182 GLN B CA 1
ATOM 2853 C C . GLN A 1 182 ? 48.65 25.551 -43.696 1 107.074 182 GLN B C 1
ATOM 2854 O O . GLN A 1 182 ? 47.461 25.154 -43.724 1 107.772 182 GLN B O 1
ATOM 2868 N N . ILE A 1 183 ? 49.133 26.505 -42.86 1 106.117 183 ILE B N 1
ATOM 2869 C CA . ILE A 1 183 ? 48.437 27.066 -41.695 1 110.79 183 ILE B CA 1
ATOM 2870 C C . ILE A 1 183 ? 47.587 28.318 -41.992 1 106.896 183 ILE B C 1
ATOM 2871 O O . ILE A 1 183 ? 46.941 28.815 -41.064 1 103.738 183 ILE B O 1
ATOM 2887 N N . SER A 1 184 ? 47.566 28.841 -43.24 1 112.399 184 SER B N 1
ATOM 2888 C CA . SER A 1 184 ? 47.192 30.227 -43.537 1 112.119 184 SER B CA 1
ATOM 2889 C C . SER A 1 184 ? 45.674 30.415 -43.707 1 103.257 184 SER B C 1
ATOM 2890 O O . SER A 1 184 ? 45.191 31.494 -43.332 1 106.548 184 SER B O 1
ATOM 2897 N N . ASP A 1 185 ? 44.945 29.413 -44.269 1 94.471 185 ASP B N 1
ATOM 2898 C CA . ASP A 1 185 ? 43.523 29.515 -44.601 1 102.332 185 ASP B CA 1
ATOM 2899 C C . ASP A 1 185 ? 42.685 28.64 -43.675 1 86.625 185 ASP B C 1
ATOM 2900 O O . ASP A 1 185 ? 43.147 27.582 -43.236 1 90.157 185 ASP B O 1
ATOM 2909 N N . HIS A 1 186 ? 41.405 29.027 -43.539 1 87.71 186 HIS B N 1
ATOM 2910 C CA . HIS A 1 186 ? 40.454 28.349 -42.667 1 84.884 186 HIS B CA 1
ATOM 2911 C C . HIS A 1 186 ? 40.055 26.994 -43.275 1 85.787 186 HIS B C 1
ATOM 2912 O O . HIS A 1 186 ? 39.901 26.957 -44.484 1 91.367 186 HIS B O 1
ATOM 2925 N N . PRO A 1 187 ? 39.875 25.866 -42.526 1 87.86 187 PRO B N 1
ATOM 2926 C CA . PRO A 1 187 ? 39.527 24.562 -43.103 1 87.498 187 PRO B CA 1
ATOM 2927 C C . PRO A 1 187 ? 38.261 24.461 -43.957 1 84.075 187 PRO B C 1
ATOM 2928 O O . PRO A 1 187 ? 38.214 23.511 -44.735 1 86.833 187 PRO B O 1
ATOM 2939 N N . GLU A 1 188 ? 37.26 25.355 -43.805 1 78.816 188 GLU B N 1
ATOM 2940 C CA . GLU A 1 188 ? 36.1 25.424 -44.695 1 87.397 188 GLU B CA 1
ATOM 2941 C C . GLU A 1 188 ? 36.514 25.517 -46.177 1 89.526 188 GLU B C 1
ATOM 2942 O O . GLU A 1 188 ? 35.941 24.785 -46.975 1 95.289 188 GLU B O 1
ATOM 2954 N N . GLN A 1 189 ? 37.546 26.338 -46.497 1 87.002 189 GLN B N 1
ATOM 2955 C CA . GLN A 1 189 ? 38.132 26.472 -47.83 1 83.999 189 GLN B CA 1
ATOM 2956 C C . GLN A 1 189 ? 38.649 25.145 -48.387 1 84.469 189 GLN B C 1
ATOM 2957 O O . GLN A 1 189 ? 38.406 24.877 -49.547 1 92.724 189 GLN B O 1
ATOM 2971 N N . PHE A 1 190 ? 39.275 24.303 -47.567 1 79.796 190 PHE B N 1
ATOM 2972 C CA . PHE A 1 190 ? 39.719 22.975 -47.968 1 76.957 190 PHE B CA 1
ATOM 2973 C C . PHE A 1 190 ? 38.539 22.02 -48.154 1 75.746 190 PHE B C 1
ATOM 2974 O O . PHE A 1 190 ? 38.674 21.12 -48.956 1 81.744 190 PHE B O 1
ATOM 2991 N N . VAL A 1 191 ? 37.445 22.158 -47.385 1 80.634 191 VAL B N 1
ATOM 2992 C CA . VAL A 1 191 ? 36.233 21.353 -47.532 1 84.353 191 VAL B CA 1
ATOM 2993 C C . VAL A 1 191 ? 35.597 21.637 -48.897 1 78.77 191 VAL B C 1
ATOM 2994 O O . VAL A 1 191 ? 35.273 20.673 -49.584 1 83.406 191 VAL B O 1
ATOM 3007 N N . VAL A 1 192 ? 35.447 22.926 -49.267 1 77.234 192 VAL B N 1
ATOM 3008 C CA . VAL A 1 192 ? 34.876 23.331 -50.551 1 85.788 192 VAL B CA 1
ATOM 3009 C C . VAL A 1 192 ? 35.825 22.875 -51.686 1 85.361 192 VAL B C 1
ATOM 3010 O O . VAL A 1 192 ? 35.336 22.282 -52.642 1 89.286 192 VAL B O 1
ATOM 3023 N N . GLY A 1 193 ? 37.139 23.152 -51.57 1 79.519 193 GLY B N 1
ATOM 3024 C CA . GLY A 1 193 ? 38.184 22.747 -52.505 1 78.125 193 GLY B CA 1
ATOM 3025 C C . GLY A 1 193 ? 38.161 21.262 -52.866 1 82.675 193 GLY B C 1
ATOM 3026 O O . GLY A 1 193 ? 38.166 20.932 -54.048 1 89.532 193 GLY B O 1
ATOM 3030 N N . GLU A 1 194 ? 38.05 20.389 -51.866 1 81.194 194 GLU B N 1
ATOM 3031 C CA . GLU A 1 194 ? 38.03 18.947 -52.072 1 83.507 194 GLU B CA 1
ATOM 3032 C C . GLU A 1 194 ? 36.705 18.469 -52.651 1 81.116 194 GLU B C 1
ATOM 3033 O O . GLU A 1 194 ? 36.771 17.469 -53.358 1 84.96 194 GLU B O 1
ATOM 3045 N N . ILE A 1 195 ? 35.559 19.096 -52.293 1 78.656 195 ILE B N 1
ATOM 3046 C CA . ILE A 1 195 ? 34.248 18.795 -52.877 1 86.036 195 ILE B CA 1
ATOM 3047 C C . ILE A 1 195 ? 34.255 19.064 -54.392 1 89.43 195 ILE B C 1
ATOM 3048 O O . ILE A 1 195 ? 33.775 18.21 -55.135 1 86.734 195 ILE B O 1
ATOM 3064 N N . ILE A 1 196 ? 34.761 20.241 -54.817 1 87.803 196 ILE B N 1
ATOM 3065 C CA . ILE A 1 196 ? 34.889 20.63 -56.222 1 85.906 196 ILE B CA 1
ATOM 3066 C C . ILE A 1 196 ? 35.738 19.575 -56.962 1 82.721 196 ILE B C 1
ATOM 3067 O O . ILE A 1 196 ? 35.286 19.014 -57.941 1 87.752 196 ILE B O 1
ATOM 3083 N N . ARG A 1 197 ? 36.908 19.258 -56.422 1 80.588 197 ARG B N 1
ATOM 3084 C CA . ARG A 1 197 ? 37.849 18.263 -56.924 1 81.963 197 ARG B CA 1
ATOM 3085 C C . ARG A 1 197 ? 37.248 16.862 -57.1 1 84.629 197 ARG B C 1
ATOM 3086 O O . ARG A 1 197 ? 37.525 16.222 -58.092 1 91.484 197 ARG B O 1
ATOM 3107 N N . GLU A 1 198 ? 36.412 16.402 -56.171 1 86.767 198 GLU B N 1
ATOM 3108 C CA . GLU A 1 198 ? 35.712 15.119 -56.259 1 92.747 198 GLU B CA 1
ATOM 3109 C C . GLU A 1 198 ? 34.783 15.066 -57.477 1 92.53 198 GLU B C 1
ATOM 3110 O O . GLU A 1 198 ? 34.744 14.03 -58.136 1 99.881 198 GLU B O 1
ATOM 3122 N N . LYS A 1 199 ? 34.027 16.152 -57.724 1 90.101 199 LYS B N 1
ATOM 3123 C CA . LYS A 1 199 ? 33.115 16.261 -58.857 1 95.699 199 LYS B CA 1
ATOM 3124 C C . LYS A 1 199 ? 33.824 16.2 -60.215 1 97.304 199 LYS B C 1
ATOM 3125 O O . LYS A 1 199 ? 33.264 15.586 -61.131 1 92.366 199 LYS B O 1
ATOM 3144 N N . ILE A 1 200 ? 35.033 16.797 -60.311 1 94.069 200 ILE B N 1
ATOM 3145 C CA . ILE A 1 200 ? 35.903 16.72 -61.478 1 90.684 200 ILE B CA 1
ATOM 3146 C C . ILE A 1 200 ? 36.348 15.262 -61.674 1 98.151 200 ILE B C 1
ATOM 3147 O O . ILE A 1 200 ? 36.191 14.752 -62.78 1 104.511 200 ILE B O 1
ATOM 3163 N N . LEU A 1 201 ? 36.875 14.608 -60.62 1 97.556 201 LEU B N 1
ATOM 3164 C CA . LEU A 1 201 ? 37.449 13.264 -60.703 1 99.257 201 LEU B CA 1
ATOM 3165 C C . LEU A 1 201 ? 36.43 12.155 -61.021 1 101.847 201 LEU B C 1
ATOM 3166 O O . LEU A 1 201 ? 36.854 11.129 -61.574 1 101.441 201 LEU B O 1
ATOM 3182 N N . HIS A 1 202 ? 35.124 12.347 -60.708 1 100.764 202 HIS B N 1
ATOM 3183 C CA . HIS A 1 202 ? 34.015 11.546 -61.253 1 111.336 202 HIS B CA 1
ATOM 3184 C C . HIS A 1 202 ? 34 11.489 -62.799 1 122.275 202 HIS B C 1
ATOM 3185 O O . HIS A 1 202 ? 33.665 10.439 -63.356 1 126.76 202 HIS B O 1
ATOM 3198 N N . LEU A 1 203 ? 34.342 12.606 -63.479 1 118.707 203 LEU B N 1
ATOM 3199 C CA . LEU A 1 203 ? 34.296 12.74 -64.932 1 114.189 203 LEU B CA 1
ATOM 3200 C C . LEU A 1 203 ? 35.466 11.988 -65.559 1 116.234 203 LEU B C 1
ATOM 3201 O O . LEU A 1 203 ? 35.239 11.256 -66.522 1 122.389 203 LEU B O 1
ATOM 3217 N N . THR A 1 204 ? 36.69 12.229 -65.026 1 119.269 204 THR B N 1
ATOM 3218 C CA . THR A 1 204 ? 37.927 11.479 -65.287 1 124.366 204 THR B CA 1
ATOM 3219 C C . THR A 1 204 ? 37.691 9.965 -65.165 1 140.09 204 THR B C 1
ATOM 3220 O O . THR A 1 204 ? 37.765 9.31 -66.208 1 133.624 204 THR B O 1
ATOM 3230 N N . SER A 1 205 ? 37.397 9.457 -63.927 1 144.838 205 SER B N 1
ATOM 3231 C CA . SER A 1 205 ? 36.969 8.081 -63.641 1 145.49 205 SER B CA 1
ATOM 3232 C C . SER A 1 205 ? 37.962 7.06 -64.254 1 151.577 205 SER B C 1
ATOM 3233 O O . SER A 1 205 ? 37.548 6.178 -65.03 1 142.665 205 SER B O 1
ATOM 3240 N N . GLU A 1 206 ? 39.288 7.259 -63.964 1 147.302 206 GLU B N 1
ATOM 3241 C CA . GLU A 1 206 ? 40.368 6.727 -64.802 1 147.349 206 GLU B CA 1
ATOM 3242 C C . GLU A 1 206 ? 41.733 6.402 -64.152 1 141.175 206 GLU B C 1
ATOM 3243 O O . GLU A 1 206 ? 42.084 6.882 -63.079 1 129.208 206 GLU B O 1
ATOM 3255 N N . GLU A 1 207 ? 42.496 5.564 -64.905 1 144.316 207 GLU B N 1
ATOM 3256 C CA . GLU A 1 207 ? 43.92 5.264 -64.781 1 147.658 207 GLU B CA 1
ATOM 3257 C C . GLU A 1 207 ? 44.695 5.606 -66.079 1 147.559 207 GLU B C 1
ATOM 3258 O O . GLU A 1 207 ? 45.666 4.929 -66.433 1 148.392 207 GLU B O 1
ATOM 3270 N N . ILE A 1 208 ? 44.249 6.624 -66.848 1 141.705 208 ILE B N 1
ATOM 3271 C CA . ILE A 1 208 ? 45.12 7.592 -67.527 1 140.849 208 ILE B CA 1
ATOM 3272 C C . ILE A 1 208 ? 45.663 8.552 -66.445 1 144.585 208 ILE B C 1
ATOM 3273 O O . ILE A 1 208 ? 44.838 9.049 -65.661 1 140.92 208 ILE B O 1
ATOM 3289 N N . PRO A 1 209 ? 47.012 8.818 -66.33 1 155.383 209 PRO B N 1
ATOM 3290 C CA . PRO A 1 209 ? 47.568 9.648 -65.243 1 153.961 209 PRO B CA 1
ATOM 3291 C C . PRO A 1 209 ? 47.096 11.107 -65.307 1 144.038 209 PRO B C 1
ATOM 3292 O O . PRO A 1 209 ? 47.521 11.849 -66.21 1 142.797 209 PRO B O 1
ATOM 3303 N N . HIS A 1 210 ? 46.193 11.477 -64.376 1 132.668 210 HIS B N 1
ATOM 3304 C CA . HIS A 1 210 ? 45.268 12.579 -64.579 1 132.724 210 HIS B CA 1
ATOM 3305 C C . HIS A 1 210 ? 45.445 13.612 -63.46 1 129.579 210 HIS B C 1
ATOM 3306 O O . HIS A 1 210 ? 44.736 13.522 -62.448 1 129.12 210 HIS B O 1
ATOM 3319 N N . ALA A 1 211 ? 46.334 14.612 -63.697 1 124.991 211 ALA B N 1
ATOM 3320 C CA . ALA A 1 211 ? 46.658 15.678 -62.744 1 116.942 211 ALA B CA 1
ATOM 3321 C C . ALA A 1 211 ? 45.738 16.901 -62.903 1 108.359 211 ALA B C 1
ATOM 3322 O O . ALA A 1 211 ? 45.822 17.582 -63.939 1 102.764 211 ALA B O 1
ATOM 3329 N N . ILE A 1 212 ? 44.858 17.174 -61.898 1 104.661 212 ILE B N 1
ATOM 3330 C CA . ILE A 1 212 ? 44.045 18.397 -61.819 1 106.595 212 ILE B CA 1
ATOM 3331 C C . ILE A 1 212 ? 44.095 18.983 -60.395 1 99.231 212 ILE B C 1
ATOM 3332 O O . ILE A 1 212 ? 43.987 18.242 -59.428 1 97.409 212 ILE B O 1
ATOM 3348 N N . GLY A 1 213 ? 44.133 20.322 -60.283 1 96.15 213 GLY B N 1
ATOM 3349 C CA . GLY A 1 213 ? 44.142 21.076 -59.034 1 93.888 213 GLY B CA 1
ATOM 3350 C C . GLY A 1 213 ? 42.927 21.989 -58.925 1 92.091 213 GLY B C 1
ATOM 3351 O O . GLY A 1 213 ? 42.339 22.313 -59.951 1 95.551 213 GLY B O 1
ATOM 3355 N N . VAL A 1 214 ? 42.571 22.392 -57.69 1 89.646 214 VAL B N 1
ATOM 3356 C CA . VAL A 1 214 ? 41.464 23.306 -57.407 1 84.146 214 VAL B CA 1
ATOM 3357 C C . VAL A 1 214 ? 41.977 24.325 -56.404 1 83.43 214 VAL B C 1
ATOM 3358 O O . VAL A 1 214 ? 42.42 23.914 -55.382 1 82.489 214 VAL B O 1
ATOM 3371 N N . ASN A 1 215 ? 41.845 25.615 -56.666 1 80.664 215 ASN B N 1
ATOM 3372 C CA . ASN A 1 215 ? 42.112 26.683 -55.729 1 79.159 215 ASN B CA 1
ATOM 3373 C C . ASN A 1 215 ? 40.782 27.347 -55.438 1 88.493 215 ASN B C 1
ATOM 3374 O O . ASN A 1 215 ? 40.056 27.588 -56.405 1 93.888 215 ASN B O 1
ATOM 3385 N N . VAL A 1 216 ? 40.561 27.773 -54.176 1 84.801 216 VAL B N 1
ATOM 3386 C CA . VAL A 1 216 ? 39.394 28.574 -53.827 1 84.163 216 VAL B CA 1
ATOM 3387 C C . VAL A 1 216 ? 39.958 29.976 -53.57 1 90.343 216 VAL B C 1
ATOM 3388 O O . VAL A 1 216 ? 40.728 30.175 -52.62 1 90.156 216 VAL B O 1
ATOM 3401 N N . ASP A 1 217 ? 39.587 30.906 -54.477 1 90.89 217 ASP B N 1
ATOM 3402 C CA . ASP A 1 217 ? 40.174 32.229 -54.604 1 96.141 217 ASP B CA 1
ATOM 3403 C C . ASP A 1 217 ? 39.556 33.182 -53.573 1 91.355 217 ASP B C 1
ATOM 3404 O O . ASP A 1 217 ? 40.257 34.084 -53.119 1 92.805 217 ASP B O 1
ATOM 3413 N N . ARG A 1 218 ? 38.248 33.031 -53.262 1 86.122 218 ARG B N 1
ATOM 3414 C CA . ARG A 1 218 ? 37.522 33.845 -52.292 1 85.283 218 ARG B CA 1
ATOM 3415 C C . ARG A 1 218 ? 36.366 33.026 -51.673 1 89.964 218 ARG B C 1
ATOM 3416 O O . ARG A 1 218 ? 35.762 32.224 -52.383 1 87.302 218 ARG B O 1
ATOM 3437 N N . MET A 1 219 ? 36.088 33.207 -50.351 1 86.438 219 MET B N 1
ATOM 3438 C CA . MET A 1 219 ? 34.815 32.886 -49.694 1 82.062 219 MET B CA 1
ATOM 3439 C C . MET A 1 219 ? 34.393 34.099 -48.869 1 86.187 219 MET B C 1
ATOM 3440 O O . MET A 1 219 ? 35.17 34.505 -48.011 1 90.071 219 MET B O 1
ATOM 3454 N N . VAL A 1 220 ? 33.19 34.656 -49.122 1 89.44 220 VAL B N 1
ATOM 3455 C CA . VAL A 1 220 ? 32.705 35.903 -48.528 1 96.299 220 VAL B CA 1
ATOM 3456 C C . VAL A 1 220 ? 31.297 35.636 -48.002 1 101.284 220 VAL B C 1
ATOM 3457 O O . VAL A 1 220 ? 30.45 35.244 -48.803 1 105.388 220 VAL B O 1
ATOM 3470 N N . LYS A 1 221 ? 31.06 35.938 -46.704 1 102.373 221 LYS B N 1
ATOM 3471 C CA . LYS A 1 221 ? 29.729 36.025 -46.113 1 105.914 221 LYS B CA 1
ATOM 3472 C C . LYS A 1 221 ? 29.054 37.277 -46.686 1 109.898 221 LYS B C 1
ATOM 3473 O O . LYS A 1 221 ? 29.621 38.361 -46.548 1 106.375 221 LYS B O 1
ATOM 3492 N N . GLU A 1 222 ? 27.961 37.09 -47.46 1 118.944 222 GLU B N 1
ATOM 3493 C CA . GLU A 1 222 ? 27.032 38.146 -47.869 1 122.104 222 GLU B CA 1
ATOM 3494 C C . GLU A 1 222 ? 25.9 38.329 -46.837 1 120.464 222 GLU B C 1
ATOM 3495 O O . GLU A 1 222 ? 25.43 39.459 -46.66 1 121.007 222 GLU B O 1
ATOM 3507 N N . SER A 1 223 ? 25.411 37.226 -46.223 1 119.245 223 SER B N 1
ATOM 3508 C CA . SER A 1 223 ? 24.43 37.231 -45.131 1 123.196 223 SER B CA 1
ATOM 3509 C C . SER A 1 223 ? 24.654 36.043 -44.172 1 124.094 223 SER B C 1
ATOM 3510 O O . SER A 1 223 ? 25.544 35.209 -44.378 1 116.269 223 SER B O 1
ATOM 3517 N N . GLU A 1 224 ? 23.801 35.955 -43.129 1 129.451 224 GLU B N 1
ATOM 3518 C CA . GLU A 1 224 ? 23.749 34.814 -42.206 1 129.867 224 GLU B CA 1
ATOM 3519 C C . GLU A 1 224 ? 23.381 33.485 -42.915 1 131.539 224 GLU B C 1
ATOM 3520 O O . GLU A 1 224 ? 23.798 32.424 -42.416 1 115.568 224 GLU B O 1
ATOM 3532 N N . ASP A 1 225 ? 22.651 33.537 -44.066 1 136.393 225 ASP B N 1
ATOM 3533 C CA . ASP A 1 225 ? 22.369 32.401 -44.946 1 137.485 225 ASP B CA 1
ATOM 3534 C C . ASP A 1 225 ? 23.3 32.297 -46.18 1 134.725 225 ASP B C 1
ATOM 3535 O O . ASP A 1 225 ? 23.589 31.165 -46.582 1 130.234 225 ASP B O 1
ATOM 3544 N N . ARG A 1 226 ? 23.804 33.415 -46.769 1 130.295 226 ARG B N 1
ATOM 3545 C CA . ARG A 1 226 ? 24.312 33.483 -48.15 1 122.264 226 ARG B CA 1
ATOM 3546 C C . ARG A 1 226 ? 25.843 33.667 -48.167 1 109.31 226 ARG B C 1
ATOM 3547 O O . ARG A 1 226 ? 26.329 34.588 -47.511 1 103.582 226 ARG B O 1
ATOM 3568 N N . VAL A 1 227 ? 26.589 32.841 -48.945 1 108.013 227 VAL B N 1
ATOM 3569 C CA . VAL A 1 227 ? 28.049 32.918 -49.092 1 103.645 227 VAL B CA 1
ATOM 3570 C C . VAL A 1 227 ? 28.45 32.888 -50.578 1 101.601 227 VAL B C 1
ATOM 3571 O O . VAL A 1 227 ? 27.887 32.106 -51.332 1 101.242 227 VAL B O 1
ATOM 3584 N N . HIS A 1 228 ? 29.466 33.681 -50.981 1 99.779 228 HIS B N 1
ATOM 3585 C CA . HIS A 1 228 ? 29.954 33.788 -52.358 1 97.624 228 HIS B CA 1
ATOM 3586 C C . HIS A 1 228 ? 31.313 33.088 -52.443 1 88.715 228 HIS B C 1
ATOM 3587 O O . HIS A 1 228 ? 32.255 33.625 -51.879 1 96.943 228 HIS B O 1
ATOM 3600 N N . ILE A 1 229 ? 31.417 31.975 -53.204 1 88.295 229 ILE B N 1
ATOM 3601 C CA . ILE A 1 229 ? 32.651 31.229 -53.465 1 87.92 229 ILE B CA 1
ATOM 3602 C C . ILE A 1 229 ? 33.111 31.51 -54.913 1 88.205 229 ILE B C 1
ATOM 3603 O O . ILE A 1 229 ? 32.342 31.276 -55.839 1 88.03 229 ILE B O 1
ATOM 3619 N N . GLU A 1 230 ? 34.359 31.99 -55.093 1 84.787 230 GLU B N 1
ATOM 3620 C CA . GLU A 1 230 ? 35.127 31.958 -56.332 1 83.343 230 GLU B CA 1
ATOM 3621 C C . GLU A 1 230 ? 36.131 30.815 -56.232 1 85.511 230 GLU B C 1
ATOM 3622 O O . GLU A 1 230 ? 36.88 30.798 -55.254 1 85.3 230 GLU B O 1
ATOM 3634 N N . ALA A 1 231 ? 36.162 29.888 -57.216 1 85.101 231 ALA B N 1
ATOM 3635 C CA . ALA A 1 231 ? 37.188 28.845 -57.313 1 86.257 231 ALA B CA 1
ATOM 3636 C C . ALA A 1 231 ? 37.672 28.645 -58.757 1 90.038 231 ALA B C 1
ATOM 3637 O O . ALA A 1 231 ? 36.869 28.679 -59.675 1 93.226 231 ALA B O 1
ATOM 3644 N N . THR A 1 232 ? 38.981 28.403 -58.95 1 85.258 232 THR B N 1
ATOM 3645 C CA . THR A 1 232 ? 39.588 28.097 -60.234 1 84.687 232 THR B CA 1
ATOM 3646 C C . THR A 1 232 ? 40.003 26.623 -60.204 1 83.242 232 THR B C 1
ATOM 3647 O O . THR A 1 232 ? 40.819 26.261 -59.376 1 81.222 232 THR B O 1
ATOM 3657 N N . ILE A 1 233 ? 39.456 25.788 -61.104 1 86.126 233 ILE B N 1
ATOM 3658 C CA . ILE A 1 233 ? 39.979 24.457 -61.431 1 83.524 233 ILE B CA 1
ATOM 3659 C C . ILE A 1 233 ? 41.155 24.649 -62.395 1 84.243 233 ILE B C 1
ATOM 3660 O O . ILE A 1 233 ? 40.995 25.375 -63.357 1 85.569 233 ILE B O 1
ATOM 3676 N N . TYR A 1 234 ? 42.307 24.004 -62.14 1 86.391 234 TYR B N 1
ATOM 3677 C CA . TYR A 1 234 ? 43.51 24.043 -62.966 1 84.98 234 TYR B CA 1
ATOM 3678 C C . TYR A 1 234 ? 43.732 22.654 -63.565 1 86.288 234 TYR B C 1
ATOM 3679 O O . TYR A 1 234 ? 43.703 21.676 -62.83 1 82.786 234 TYR B O 1
ATOM 3696 N N . VAL A 1 235 ? 44.005 22.591 -64.883 1 92.912 235 VAL B N 1
ATOM 3697 C CA . VAL A 1 235 ? 44.305 21.372 -65.646 1 89.613 235 VAL B CA 1
ATOM 3698 C C . VAL A 1 235 ? 45.613 21.572 -66.416 1 89.159 235 VAL B C 1
ATOM 3699 O O . VAL A 1 235 ? 45.98 22.703 -66.672 1 96.276 235 VAL B O 1
ATOM 3712 N N . GLU A 1 236 ? 46.317 20.48 -66.739 1 94.107 236 GLU B N 1
ATOM 3713 C CA . GLU A 1 236 ? 47.388 20.431 -67.747 1 101.515 236 GLU B CA 1
ATOM 3714 C C . GLU A 1 236 ? 46.645 20.14 -69.041 1 101.956 236 GLU B C 1
ATOM 3715 O O . GLU A 1 236 ? 45.708 19.358 -68.965 1 116.673 236 GLU B O 1
ATOM 3727 N N . ARG A 1 237 ? 47.001 20.763 -70.172 1 96.151 237 ARG B N 1
ATOM 3728 C CA . ARG A 1 237 ? 46.409 20.451 -71.482 1 100.916 237 ARG B CA 1
ATOM 3729 C C . ARG A 1 237 ? 44.985 21.039 -71.672 1 94.664 237 ARG B C 1
ATOM 3730 O O . ARG A 1 237 ? 44.025 20.612 -71.04 1 89.914 237 ARG B O 1
ATOM 3751 N N . GLY A 1 238 ? 44.842 22.019 -72.595 1 90.282 238 GLY B N 1
ATOM 3752 C CA . GLY A 1 238 ? 43.571 22.594 -73.013 1 89.991 238 GLY B CA 1
ATOM 3753 C C . GLY A 1 238 ? 42.619 21.622 -73.709 1 92.816 238 GLY B C 1
ATOM 3754 O O . GLY A 1 238 ? 41.405 21.792 -73.586 1 94.179 238 GLY B O 1
ATOM 3758 N N . SER A 1 239 ? 43.148 20.556 -74.346 1 94.075 239 SER B N 1
ATOM 3759 C CA . SER A 1 239 ? 42.342 19.418 -74.773 1 98.757 239 SER B CA 1
ATOM 3760 C C . SER A 1 239 ? 41.577 18.696 -73.648 1 103.184 239 SER B C 1
ATOM 3761 O O . SER A 1 239 ? 40.797 17.825 -73.982 1 106.131 239 SER B O 1
ATOM 3768 N N . GLN A 1 240 ? 41.789 19.022 -72.356 1 102.722 240 GLN B N 1
ATOM 3769 C CA . GLN A 1 240 ? 40.964 18.571 -71.243 1 99.776 240 GLN B CA 1
ATOM 3770 C C . GLN A 1 240 ? 39.629 19.291 -71.087 1 95.558 240 GLN B C 1
ATOM 3771 O O . GLN A 1 240 ? 38.814 18.724 -70.369 1 103.65 240 GLN B O 1
ATOM 3785 N N . LYS A 1 241 ? 39.336 20.41 -71.808 1 94.496 241 LYS B N 1
ATOM 3786 C CA . LYS A 1 241 ? 37.988 20.695 -72.327 1 99.414 241 LYS B CA 1
ATOM 3787 C C . LYS A 1 241 ? 37.386 19.371 -72.827 1 101.972 241 LYS B C 1
ATOM 3788 O O . LYS A 1 241 ? 38.061 18.625 -73.552 1 119.801 241 LYS B O 1
ATOM 3807 N N . GLY A 1 242 ? 36.188 19.013 -72.4 1 99.78 242 GLY B N 1
ATOM 3808 C CA . GLY A 1 242 ? 35.526 17.823 -72.946 1 114.265 242 GLY B CA 1
ATOM 3809 C C . GLY A 1 242 ? 35.662 16.595 -72.055 1 111.484 242 GLY B C 1
ATOM 3810 O O . GLY A 1 242 ? 34.803 15.715 -72.141 1 115.023 242 GLY B O 1
ATOM 3814 N N . ILE A 1 243 ? 36.678 16.56 -71.175 1 105.724 243 ILE B N 1
ATOM 3815 C CA . ILE A 1 243 ? 36.483 15.971 -69.846 1 108.892 243 ILE B CA 1
ATOM 3816 C C . ILE A 1 243 ? 35.573 16.912 -69.024 1 102.745 243 ILE B C 1
ATOM 3817 O O . ILE A 1 243 ? 34.51 16.473 -68.599 1 102.648 243 ILE B O 1
ATOM 3833 N N . VAL A 1 244 ? 35.875 18.225 -68.975 1 101.912 244 VAL B N 1
ATOM 3834 C CA . VAL A 1 244 ? 35.59 19.134 -67.868 1 96.959 244 VAL B CA 1
ATOM 3835 C C . VAL A 1 244 ? 34.622 20.264 -68.243 1 98.289 244 VAL B C 1
ATOM 3836 O O . VAL A 1 244 ? 33.784 20.58 -67.403 1 97.103 244 VAL B O 1
ATOM 3849 N N . ILE A 1 245 ? 34.837 20.972 -69.374 1 97.457 245 ILE B N 1
ATOM 3850 C CA . ILE A 1 245 ? 33.916 21.996 -69.876 1 99.979 245 ILE B CA 1
ATOM 3851 C C . ILE A 1 245 ? 32.773 21.34 -70.66 1 107.968 245 ILE B C 1
ATOM 3852 O O . ILE A 1 245 ? 31.609 21.584 -70.326 1 102.38 245 ILE B O 1
ATOM 3868 N N . GLY A 1 246 ? 33.097 20.674 -71.778 1 108.323 246 GLY B N 1
ATOM 3869 C CA . GLY A 1 246 ? 32.153 19.851 -72.531 1 110.715 246 GLY B CA 1
ATOM 3870 C C . GLY A 1 246 ? 31.514 20.585 -73.706 1 114.651 246 GLY B C 1
ATOM 3871 O O . GLY A 1 246 ? 31.943 21.687 -74.065 1 102.744 246 GLY B O 1
ATOM 3875 N N . LYS A 1 247 ? 30.478 19.94 -74.28 1 122.898 247 LYS B N 1
ATOM 3876 C CA . LYS A 1 247 ? 29.746 20.485 -75.414 1 134.792 247 LYS B CA 1
ATOM 3877 C C . LYS A 1 247 ? 28.973 21.731 -74.938 1 137.033 247 LYS B C 1
ATOM 3878 O O . LYS A 1 247 ? 27.968 21.585 -74.231 1 134.271 247 LYS B O 1
ATOM 3897 N N . GLY A 1 248 ? 29.53 22.933 -75.232 1 136.213 248 GLY B N 1
ATOM 3898 C CA . GLY A 1 248 ? 28.959 24.232 -74.888 1 132.184 248 GLY B CA 1
ATOM 3899 C C . GLY A 1 248 ? 28.873 24.539 -73.39 1 124.143 248 GLY B C 1
ATOM 3900 O O . GLY A 1 248 ? 27.921 25.194 -72.987 1 121.573 248 GLY B O 1
ATOM 3904 N N . GLY A 1 249 ? 29.856 24.099 -72.585 1 124.058 249 GLY B N 1
ATOM 3905 C CA . GLY A 1 249 ? 29.853 24.259 -71.127 1 121.226 249 GLY B CA 1
ATOM 3906 C C . GLY A 1 249 ? 28.942 23.337 -70.296 1 113.408 249 GLY B C 1
ATOM 3907 O O . GLY A 1 249 ? 28.976 23.509 -69.077 1 108.547 249 GLY B O 1
ATOM 3911 N N . LYS A 1 250 ? 28.24 22.341 -70.898 1 109.849 250 LYS B N 1
ATOM 3912 C CA . LYS A 1 250 ? 27.25 21.48 -70.24 1 109.095 250 LYS B CA 1
ATOM 3913 C C . LYS A 1 250 ? 27.839 20.676 -69.069 1 106.105 250 LYS B C 1
ATOM 3914 O O . LYS A 1 250 ? 27.135 20.509 -68.072 1 107.477 250 LYS B O 1
ATOM 3933 N N . LYS A 1 251 ? 29.081 20.178 -69.204 1 103.164 251 LYS B N 1
ATOM 3934 C CA . LYS A 1 251 ? 29.749 19.387 -68.177 1 107.069 251 LYS B CA 1
ATOM 3935 C C . LYS A 1 251 ? 30.205 20.249 -66.999 1 99.576 251 LYS B C 1
ATOM 3936 O O . LYS A 1 251 ? 30.086 19.781 -65.878 1 102.553 251 LYS B O 1
ATOM 3955 N N . LEU A 1 252 ? 30.755 21.451 -67.252 1 97.882 252 LEU B N 1
ATOM 3956 C CA . LEU A 1 252 ? 31.149 22.391 -66.211 1 93.163 252 LEU B CA 1
ATOM 3957 C C . LEU A 1 252 ? 29.955 22.902 -65.4 1 92.959 252 LEU B C 1
ATOM 3958 O O . LEU A 1 252 ? 30.152 23.105 -64.22 1 94.399 252 LEU B O 1
ATOM 3974 N N . LYS A 1 253 ? 28.784 23.166 -66.018 1 100.588 253 LYS B N 1
ATOM 3975 C CA . LYS A 1 253 ? 27.52 23.448 -65.322 1 101.344 253 LYS B CA 1
ATOM 3976 C C . LYS A 1 253 ? 27.184 22.347 -64.33 1 97.572 253 LYS B C 1
ATOM 3977 O O . LYS A 1 253 ? 26.876 22.684 -63.196 1 94.704 253 LYS B O 1
ATOM 3996 N N . GLU A 1 254 ? 27.278 21.08 -64.763 1 97.538 254 GLU B N 1
ATOM 3997 C CA . GLU A 1 254 ? 26.939 19.938 -63.925 1 101.354 254 GLU B CA 1
ATOM 3998 C C . GLU A 1 254 ? 27.881 19.805 -62.72 1 99.617 254 GLU B C 1
ATOM 3999 O O . GLU A 1 254 ? 27.387 19.514 -61.638 1 100.192 254 GLU B O 1
ATOM 4011 N N . VAL A 1 255 ? 29.186 20.084 -62.891 1 94.345 255 VAL B N 1
ATOM 4012 C CA . VAL A 1 255 ? 30.16 20.161 -61.805 1 92.495 255 VAL B CA 1
ATOM 4013 C C . VAL A 1 255 ? 29.744 21.261 -60.825 1 93.442 255 VAL B C 1
ATOM 4014 O O . VAL A 1 255 ? 29.559 20.953 -59.653 1 95.356 255 VAL B O 1
ATOM 4027 N N . GLY A 1 256 ? 29.58 22.496 -61.332 1 93.447 256 GLY B N 1
ATOM 4028 C CA . GLY A 1 256 ? 29.105 23.654 -60.586 1 92.698 256 GLY B CA 1
ATOM 4029 C C . GLY A 1 256 ? 27.803 23.411 -59.812 1 94.665 256 GLY B C 1
ATOM 4030 O O . GLY A 1 256 ? 27.744 23.765 -58.654 1 102.62 256 GLY B O 1
ATOM 4034 N N . LYS A 1 257 ? 26.825 22.726 -60.413 1 95.357 257 LYS B N 1
ATOM 4035 C CA . LYS A 1 257 ? 25.547 22.414 -59.783 1 97.817 257 LYS B CA 1
ATOM 4036 C C . LYS A 1 257 ? 25.705 21.394 -58.645 1 99.068 257 LYS B C 1
ATOM 4037 O O . LYS A 1 257 ? 25.073 21.573 -57.607 1 101.017 257 LYS B O 1
ATOM 4056 N N . ARG A 1 258 ? 26.499 20.329 -58.865 1 98.063 258 ARG B N 1
ATOM 4057 C CA . ARG A 1 258 ? 26.699 19.252 -57.909 1 93.432 258 ARG B CA 1
ATOM 4058 C C . ARG A 1 258 ? 27.539 19.701 -56.715 1 90.219 258 ARG B C 1
ATOM 4059 O O . ARG A 1 258 ? 27.22 19.288 -55.614 1 93.193 258 ARG B O 1
ATOM 4080 N N . ALA A 1 259 ? 28.634 20.445 -56.945 1 89.815 259 ALA B N 1
ATOM 4081 C CA . ALA A 1 259 ? 29.485 21.002 -55.901 1 84.469 259 ALA B CA 1
ATOM 4082 C C . ALA A 1 259 ? 28.744 22.035 -55.061 1 88.104 259 ALA B C 1
ATOM 4083 O O . ALA A 1 259 ? 28.858 21.975 -53.846 1 90.602 259 ALA B O 1
ATOM 4090 N N . ARG A 1 260 ? 28.004 22.964 -55.683 1 87.043 260 ARG B N 1
ATOM 4091 C CA . ARG A 1 260 ? 27.163 23.918 -54.957 1 89.998 260 ARG B CA 1
ATOM 4092 C C . ARG A 1 260 ? 26.243 23.188 -53.963 1 92.931 260 ARG B C 1
ATOM 4093 O O . ARG A 1 260 ? 26.223 23.6 -52.815 1 100.732 260 ARG B O 1
ATOM 4114 N N . ARG A 1 261 ? 25.549 22.12 -54.395 1 92.857 261 ARG B N 1
ATOM 4115 C CA . ARG A 1 261 ? 24.58 21.395 -53.578 1 94.84 261 ARG B CA 1
ATOM 4116 C C . ARG A 1 261 ? 25.255 20.767 -52.354 1 92.855 261 ARG B C 1
ATOM 4117 O O . ARG A 1 261 ? 24.807 21.015 -51.248 1 95.304 261 ARG B O 1
ATOM 4138 N N . ASP A 1 262 ? 26.355 20.041 -52.568 1 90.31 262 ASP B N 1
ATOM 4139 C CA . ASP A 1 262 ? 27.107 19.37 -51.517 1 92.28 262 ASP B CA 1
ATOM 4140 C C . ASP A 1 262 ? 27.729 20.346 -50.501 1 90.414 262 ASP B C 1
ATOM 4141 O O . ASP A 1 262 ? 27.835 19.961 -49.341 1 93.29 262 ASP B O 1
ATOM 4150 N N . ILE A 1 263 ? 28.108 21.573 -50.914 1 86.3 263 ILE B N 1
ATOM 4151 C CA . ILE A 1 263 ? 28.553 22.651 -50.031 1 81.965 263 ILE B CA 1
ATOM 4152 C C . ILE A 1 263 ? 27.374 23.212 -49.224 1 87.373 263 ILE B C 1
ATOM 4153 O O . ILE A 1 263 ? 27.577 23.613 -48.078 1 89.964 263 ILE B O 1
ATOM 4169 N N . GLU A 1 264 ? 26.209 23.422 -49.849 1 86.383 264 GLU B N 1
ATOM 4170 C CA . GLU A 1 264 ? 25.025 23.917 -49.156 1 89.442 264 GLU B CA 1
ATOM 4171 C C . GLU A 1 264 ? 24.534 22.944 -48.081 1 92.745 264 GLU B C 1
ATOM 4172 O O . GLU A 1 264 ? 24.199 23.39 -46.986 1 99.117 264 GLU B O 1
ATOM 4184 N N . MET A 1 265 ? 24.471 21.648 -48.408 1 85.544 265 MET B N 1
ATOM 4185 C CA . MET A 1 265 ? 23.934 20.636 -47.522 1 87.191 265 MET B CA 1
ATOM 4186 C C . MET A 1 265 ? 24.842 20.393 -46.31 1 91.688 265 MET B C 1
ATOM 4187 O O . MET A 1 265 ? 24.309 20.276 -45.203 1 94.246 265 MET B O 1
ATOM 4201 N N . LEU A 1 266 ? 26.17 20.309 -46.523 1 90.135 266 LEU B N 1
ATOM 4202 C CA . LEU A 1 266 ? 27.132 20.041 -45.463 1 85.7 266 LEU B CA 1
ATOM 4203 C C . LEU A 1 266 ? 27.287 21.244 -44.528 1 89.434 266 LEU B C 1
ATOM 4204 O O . LEU A 1 266 ? 27.07 21.091 -43.331 1 89.599 266 LEU B O 1
ATOM 4220 N N . LEU A 1 267 ? 27.706 22.39 -45.082 1 86.461 267 LEU B N 1
ATOM 4221 C CA . LEU A 1 267 ? 28.096 23.595 -44.343 1 83.266 267 LEU B CA 1
ATOM 4222 C C . LEU A 1 267 ? 26.917 24.543 -44.041 1 86.812 267 LEU B C 1
ATOM 4223 O O . LEU A 1 267 ? 27.16 25.578 -43.417 1 85.33 267 LEU B O 1
ATOM 4239 N N . GLY A 1 268 ? 25.675 24.305 -44.532 1 92.778 268 GLY B N 1
ATOM 4240 C CA . GLY A 1 268 ? 24.47 24.97 -44.023 1 91.786 268 GLY B CA 1
ATOM 4241 C C . GLY A 1 268 ? 24.165 26.381 -44.556 1 89.636 268 GLY B C 1
ATOM 4242 O O . GLY A 1 268 ? 23.055 26.853 -44.297 1 91.89 268 GLY B O 1
ATOM 4246 N N . SER A 1 269 ? 25.109 27.062 -45.243 1 90.976 269 SER B N 1
ATOM 4247 C CA . SER A 1 269 ? 24.887 28.33 -45.934 1 96.784 269 SER B CA 1
ATOM 4248 C C . SER A 1 269 ? 24.536 28.053 -47.407 1 96.978 269 SER B C 1
ATOM 4249 O O . SER A 1 269 ? 25.191 27.211 -48.021 1 102.709 269 SER B O 1
ATOM 4256 N N . LYS A 1 270 ? 23.531 28.773 -47.952 1 94.356 270 LYS B N 1
ATOM 4257 C CA . LYS A 1 270 ? 23.235 28.921 -49.382 1 99.954 270 LYS B CA 1
ATOM 4258 C C . LYS A 1 270 ? 24.425 29.542 -50.13 1 96.965 270 LYS B C 1
ATOM 4259 O O . LYS A 1 270 ? 24.969 30.513 -49.608 1 93.35 270 LYS B O 1
ATOM 4278 N N . VAL A 1 271 ? 24.798 29.024 -51.334 1 93.542 271 VAL B N 1
ATOM 4279 C CA . VAL A 1 271 ? 25.978 29.511 -52.07 1 95.816 271 VAL B CA 1
ATOM 4280 C C . VAL A 1 271 ? 25.614 30.168 -53.421 1 94.916 271 VAL B C 1
ATOM 4281 O O . VAL A 1 271 ? 24.641 29.796 -54.081 1 88.09 271 VAL B O 1
ATOM 4294 N N . TYR A 1 272 ? 26.442 31.166 -53.796 1 97.068 272 TYR B N 1
ATOM 4295 C CA . TYR A 1 272 ? 26.652 31.683 -55.139 1 96.165 272 TYR B CA 1
ATOM 4296 C C . TYR A 1 272 ? 28.064 31.239 -55.531 1 93.013 272 TYR B C 1
ATOM 4297 O O . TYR A 1 272 ? 29.021 31.827 -55.032 1 93.09 272 TYR B O 1
ATOM 4314 N N . LEU A 1 273 ? 28.183 30.196 -56.383 1 93.065 273 LEU B N 1
ATOM 4315 C CA . LEU A 1 273 ? 29.453 29.627 -56.839 1 89.629 273 LEU B CA 1
ATOM 4316 C C . LEU A 1 273 ? 29.813 30.199 -58.216 1 91.878 273 LEU B C 1
ATOM 4317 O O . LEU A 1 273 ? 28.969 30.14 -59.105 1 98.345 273 LEU B O 1
ATOM 4333 N N . GLU A 1 274 ? 31.031 30.762 -58.369 1 89.732 274 GLU B N 1
ATOM 4334 C CA . GLU A 1 274 ? 31.701 31.002 -59.641 1 89.294 274 GLU B CA 1
ATOM 4335 C C . GLU A 1 274 ? 32.853 30.002 -59.783 1 91.061 274 GLU B C 1
ATOM 4336 O O . GLU A 1 274 ? 33.707 29.985 -58.899 1 90.312 274 GLU B O 1
ATOM 4348 N N . LEU A 1 275 ? 32.872 29.169 -60.852 1 91.386 275 LEU B N 1
ATOM 4349 C CA . LEU A 1 275 ? 34.034 28.358 -61.243 1 93.767 275 LEU B CA 1
ATOM 4350 C C . LEU A 1 275 ? 34.702 28.919 -62.504 1 97.925 275 LEU B C 1
ATOM 4351 O O . LEU A 1 275 ? 33.985 29.19 -63.458 1 99.745 275 LEU B O 1
ATOM 4367 N N . TRP A 1 276 ? 36.049 29.026 -62.502 1 90.914 276 TRP B N 1
ATOM 4368 C CA . TRP A 1 276 ? 36.901 29.171 -63.677 1 88.04 276 TRP B CA 1
ATOM 4369 C C . TRP A 1 276 ? 37.613 27.849 -63.966 1 89.292 276 TRP B C 1
ATOM 4370 O O . TRP A 1 276 ? 37.841 27.07 -63.045 1 90.524 276 TRP B O 1
ATOM 4391 N N . VAL A 1 277 ? 37.97 27.599 -65.241 1 90.17 277 VAL B N 1
ATOM 4392 C CA . VAL A 1 277 ? 38.836 26.489 -65.645 1 87.847 277 VAL B CA 1
ATOM 4393 C C . VAL A 1 277 ? 39.994 27.087 -66.444 1 91.165 277 VAL B C 1
ATOM 4394 O O . VAL A 1 277 ? 39.74 27.831 -67.395 1 98.285 277 VAL B O 1
ATOM 4407 N N . LYS A 1 278 ? 41.243 26.748 -66.059 1 85.08 278 LYS B N 1
ATOM 4408 C CA . LYS A 1 278 ? 42.463 27.347 -66.587 1 84.71 278 LYS B CA 1
ATOM 4409 C C . LYS A 1 278 ? 43.493 26.254 -66.843 1 85.803 278 LYS B C 1
ATOM 4410 O O . LYS A 1 278 ? 43.503 25.267 -66.117 1 87.504 278 LYS B O 1
ATOM 4429 N N . VAL A 1 279 ? 44.295 26.409 -67.911 1 84.198 279 VAL B N 1
ATOM 4430 C CA . VAL A 1 279 ? 45.388 25.505 -68.229 1 85.335 279 VAL B CA 1
ATOM 4431 C C . VAL A 1 279 ? 46.628 26.138 -67.623 1 82.866 279 VAL B C 1
ATOM 4432 O O . VAL A 1 279 ? 46.847 27.281 -67.954 1 87.512 279 VAL B O 1
ATOM 4445 N N . GLN A 1 280 ? 47.428 25.41 -66.824 1 84.414 280 GLN B N 1
ATOM 4446 C CA . GLN A 1 280 ? 48.671 25.887 -66.214 1 91.331 280 GLN B CA 1
ATOM 4447 C C . GLN A 1 280 ? 49.822 25.095 -66.824 1 85.065 280 GLN B C 1
ATOM 4448 O O . GLN A 1 280 ? 49.918 23.9 -66.596 1 90.611 280 GLN B O 1
ATOM 4462 N N . ARG A 1 281 ? 50.685 25.77 -67.586 1 87.037 281 ARG B N 1
ATOM 4463 C CA . ARG A 1 281 ? 51.983 25.248 -67.999 1 95.138 281 ARG B CA 1
ATOM 4464 C C . ARG A 1 281 ? 52.977 25.621 -66.895 1 91.021 281 ARG B C 1
ATOM 4465 O O . ARG A 1 281 ? 52.63 26.368 -65.994 1 90.429 281 ARG B O 1
ATOM 4486 N N . ASP A 1 282 ? 54.231 25.147 -66.997 1 98.184 282 ASP B N 1
ATOM 4487 C CA . ASP A 1 282 ? 55.318 25.467 -66.068 1 99.037 282 ASP B CA 1
ATOM 4488 C C . ASP A 1 282 ? 55.514 26.986 -65.976 1 105.044 282 ASP B C 1
ATOM 4489 O O . ASP A 1 282 ? 55.509 27.64 -67.028 1 108.378 282 ASP B O 1
ATOM 4498 N N . TRP A 1 283 ? 55.602 27.513 -64.731 1 103.868 283 TRP B N 1
ATOM 4499 C CA . TRP A 1 283 ? 55.628 28.947 -64.405 1 103.848 283 TRP B CA 1
ATOM 4500 C C . TRP A 1 283 ? 57.012 29.489 -64 1 97.32 283 TRP B C 1
ATOM 4501 O O . TRP A 1 283 ? 57.192 30.701 -64.046 1 92.513 283 TRP B O 1
ATOM 4522 N N . ARG A 1 284 ? 57.976 28.631 -63.623 1 101.316 284 ARG B N 1
ATOM 4523 C CA . ARG A 1 284 ? 59.253 29.031 -63.047 1 103.529 284 ARG B CA 1
ATOM 4524 C C . ARG A 1 284 ? 60.106 29.638 -64.166 1 105.132 284 ARG B C 1
ATOM 4525 O O . ARG A 1 284 ? 60.434 28.924 -65.116 1 107.001 284 ARG B O 1
ATOM 4546 N N . ASN A 1 285 ? 60.344 30.96 -64.103 1 108.248 285 ASN B N 1
ATOM 4547 C CA . ASN A 1 285 ? 61.134 31.714 -65.078 1 110.867 285 ASN B CA 1
ATOM 4548 C C . ASN A 1 285 ? 60.446 31.771 -66.443 1 108.55 285 ASN B C 1
ATOM 4549 O O . ASN A 1 285 ? 61.138 31.778 -67.458 1 111.991 285 ASN B O 1
ATOM 4560 N N . LYS A 1 286 ? 59.106 31.907 -66.463 1 103.939 286 LYS B N 1
ATOM 4561 C CA . LYS A 1 286 ? 58.296 31.779 -67.673 1 105.12 286 LYS B CA 1
ATOM 4562 C C . LYS A 1 286 ? 57.3 32.946 -67.779 1 102.538 286 LYS B C 1
ATOM 4563 O O . LYS A 1 286 ? 57.035 33.631 -66.782 1 100.059 286 LYS B O 1
ATOM 4582 N N . VAL A 1 287 ? 56.857 33.227 -69.037 1 97.941 287 VAL B N 1
ATOM 4583 C CA . VAL A 1 287 ? 55.859 34.228 -69.394 1 93.147 287 VAL B CA 1
ATOM 4584 C C . VAL A 1 287 ? 54.659 33.539 -70.059 1 91.237 287 VAL B C 1
ATOM 4585 O O . VAL A 1 287 ? 54.87 32.629 -70.857 1 92.071 287 VAL B O 1
ATOM 4598 N N . ASN A 1 288 ? 53.415 33.937 -69.723 1 93.787 288 ASN B N 1
ATOM 4599 C CA . ASN A 1 288 ? 52.172 33.473 -70.348 1 100.787 288 ASN B CA 1
ATOM 4600 C C . ASN A 1 288 ? 51.992 31.944 -70.277 1 100.4 288 ASN B C 1
ATOM 4601 O O . ASN A 1 288 ? 51.984 31.247 -71.285 1 107.666 288 ASN B O 1
ATOM 4612 N N . PHE A 1 289 ? 51.883 31.426 -69.055 1 93.182 289 PHE B N 1
ATOM 4613 C CA . PHE A 1 289 ? 51.718 30.002 -68.72 1 90.262 289 PHE B CA 1
ATOM 4614 C C . PHE A 1 289 ? 50.27 29.639 -68.35 1 85.076 289 PHE B C 1
ATOM 4615 O O . PHE A 1 289 ? 50.038 28.435 -68.273 1 93.799 289 PHE B O 1
ATOM 4632 N N . ILE A 1 290 ? 49.29 30.58 -68.314 1 83.741 290 ILE B N 1
ATOM 4633 C CA . ILE A 1 290 ? 47.897 30.353 -67.895 1 93.073 290 ILE B CA 1
ATOM 4634 C C . ILE A 1 290 ? 47.007 30.801 -69.078 1 93.151 290 ILE B C 1
ATOM 4635 O O . ILE A 1 290 ? 47.164 31.929 -69.557 1 103.863 290 ILE B O 1
ATOM 4651 N N . ARG A 1 291 ? 46.144 29.906 -69.592 1 95.353 291 ARG B N 1
ATOM 4652 C CA . ARG A 1 291 ? 45.097 30.187 -70.574 1 99.328 291 ARG B CA 1
ATOM 4653 C C . ARG A 1 291 ? 43.772 29.744 -69.947 1 93.546 291 ARG B C 1
ATOM 4654 O O . ARG A 1 291 ? 43.702 28.601 -69.492 1 102.395 291 ARG B O 1
ATOM 4675 N N . GLN A 1 292 ? 42.745 30.613 -69.92 1 89.17 292 GLN B N 1
ATOM 4676 C CA . GLN A 1 292 ? 41.408 30.266 -69.421 1 93.004 292 GLN B CA 1
ATOM 4677 C C . GLN A 1 292 ? 40.623 29.519 -70.506 1 92.614 292 GLN B C 1
ATOM 4678 O O . GLN A 1 292 ? 40.55 30.046 -71.6 1 99.353 292 GLN B O 1
ATOM 4692 N N . ILE A 1 293 ? 39.876 28.451 -70.158 1 91.487 293 ILE B N 1
ATOM 469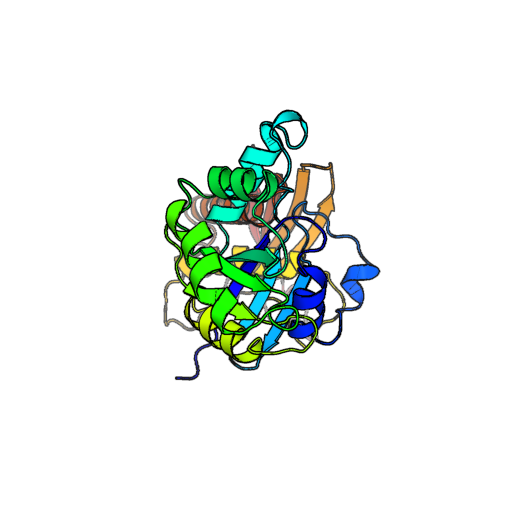3 C CA . ILE A 1 293 ? 39.093 27.648 -71.098 1 92.924 293 ILE B CA 1
ATOM 4694 C C . ILE A 1 293 ? 37.627 27.473 -70.667 1 98.323 293 ILE B C 1
ATOM 4695 O O . ILE A 1 293 ? 36.924 26.702 -71.313 1 103.81 293 ILE B O 1
ATOM 4711 N N . GLY A 1 294 ? 37.109 28.232 -69.685 1 99.476 294 GLY B N 1
ATOM 4712 C CA . GLY A 1 294 ? 35.935 27.811 -68.917 1 98.711 294 GLY B CA 1
ATOM 4713 C C . GLY A 1 294 ? 35.546 28.822 -67.828 1 94.212 294 GLY B C 1
ATOM 4714 O O . GLY A 1 294 ? 36.429 29.352 -67.158 1 97.391 294 GLY B O 1
ATOM 4718 N N . TYR A 1 295 ? 34.242 29.132 -67.707 1 92.664 295 TYR B N 1
ATOM 4719 C CA . TYR A 1 295 ? 33.65 29.913 -66.619 1 90.389 295 TYR B CA 1
ATOM 4720 C C . TYR A 1 295 ? 32.191 29.473 -66.428 1 100.267 295 TYR B C 1
ATOM 4721 O O . TYR A 1 295 ? 31.496 29.32 -67.428 1 105.01 295 TYR B O 1
ATOM 4738 N N . VAL A 1 296 ? 31.707 29.352 -65.174 1 101.016 296 VAL B N 1
ATOM 4739 C CA . VAL A 1 296 ? 30.287 29.125 -64.874 1 101.385 296 VAL B CA 1
ATOM 4740 C C . VAL A 1 296 ? 29.884 29.848 -63.582 1 101.256 296 VAL B C 1
ATOM 4741 O O . VAL A 1 296 ? 30.761 30.261 -62.835 1 101.658 296 VAL B O 1
ATOM 4754 N N . GLU A 1 297 ? 28.557 30.005 -63.372 1 107.633 297 GLU B N 1
ATOM 4755 C CA . GLU A 1 297 ? 27.918 30.771 -62.31 1 107.094 297 GLU B CA 1
ATOM 4756 C C . GLU A 1 297 ? 26.65 30.027 -61.851 1 112.6 297 GLU B C 1
ATOM 4757 O O . GLU A 1 297 ? 25.774 29.842 -62.697 1 116.919 297 GLU B O 1
ATOM 4769 N N . ASP A 1 298 ? 26.526 29.625 -60.554 1 111.118 298 ASP B N 1
ATOM 4770 C CA . ASP A 1 298 ? 25.414 28.801 -60.042 1 114.938 298 ASP B CA 1
ATOM 4771 C C . ASP A 1 298 ? 24.8 29.367 -58.739 1 115.658 298 ASP B C 1
ATOM 4772 O O . ASP A 1 298 ? 25.556 29.793 -57.87 1 110.684 298 ASP B O 1
ATOM 4781 N N . GLN A 1 299 ? 23.441 29.292 -58.594 1 118.138 299 GLN B N 1
ATOM 4782 C CA . GLN A 1 299 ? 22.621 29.944 -57.556 1 120.975 299 GLN B CA 1
ATOM 4783 C C . GLN A 1 299 ? 21.095 29.762 -57.779 1 140.338 299 GLN B C 1
ATOM 4784 O O . GLN A 1 299 ? 20.663 29.605 -58.931 1 150.081 299 GLN B O 1
ATOM 4798 N N . ASP A 1 300 ? 20.292 29.891 -56.681 1 138.095 300 ASP B N 1
ATOM 4799 C CA . ASP A 1 300 ? 18.833 29.711 -56.586 1 138.336 300 ASP B CA 1
ATOM 4800 C C . ASP A 1 300 ? 18.432 28.237 -56.733 1 141.825 300 ASP B C 1
ATOM 4801 O O . ASP A 1 300 ? 18.414 27.552 -55.672 1 136.682 300 ASP B O 1
#

Nearest PDB structures (foldseek):
  9jkp-assembly1_B  TM=1.003E+00  e=3.218E-65  Staphylococcus aureus subsp. aureus NCTC 8325
  7c1o-assembly1_A  TM=5.204E-01  e=4.427E-26  Aquifex aeolicus VF5
  3r9w-assembly1_A  TM=5.096E-01  e=1.097E-25  Aquifex aeolicus
  1wf3-assembly1_A  TM=5.201E-01  e=1.877E-22  Thermus thermophilus HB8
  1x1l-assembly1_X  TM=4.782E-01  e=4.090E-19  Escherichia coli

Sequence (299 aa):
GTEHKSGFVSIIGRPNVGKSTFVNRVIGHKIAIMSDKAQTTRNKIQGVMTRDDAQIIFIDTPGIHKPKHKLGDYMMKVAKNTLSEIDAIMFMVNANEEIGRGDEYIIEMLKNVKTPVFLVLNKIDLVHPDELMPKIEEYQSYMDFTEIVPISALEGLNVDHFIDVLKTYLPEGPKYYPDDQISDHPEQFVVGEIIREKILHLTSEEIPHAIGVNVDRMVKESEDRVHIEATIYVERGSQKGIVIGKGGKKLKEVGKRARRDIEMLLGSKVYLELWVKVQRDWRNKVNFIRQIGYVEDQD

Solvent-accessible surface area: 15630 Å² total; per-residue (Å²): 121,154,110,47,53,1,1,10,0,0,8,8,4,80,85,132,3,15,54,77,53,0,9,83,115,7,12,45,188,103,34,81,19,33,103,122,88,94,10,25,1,35,4,82,7,53,0,8,0,54,98,154,75,0,0,0,0,0,0,61,10,16,18,3,48,76,35,147,157,140,6,34,138,107,67,45,128,7,0,73,29,0,0,49,70,6,37,0,0,0,0,0,1,21,9,63,103,144,41,22,173,11,6,77,56,0,12,99,12,5,138,138,23,147,15,32,7,0,0,0,0,4,54,21,62,104,25,112,98,111,89,29,119,78,14,7,100,67,3,85,98,90,38,136,32,56,65,51,7,32,0,1,0,133,120,22,107,59,7,116,96,0,10,79,28,0,30,93,78,5,62,118,24,46,82,25,17,30,118,129,69,144,69,36,5,0,5,28,37,0,0,9,37,16,0,83,97,31,0,58,122,54,18,85,107,174,109,122,35,64,16,32,33,72,20,74,120,18,56,102,99,54,120,42,63,1,29,0,40,0,6,0,63,4,73,128,7,94,3,104,41,54,0,20,18,164,68,16,128,81,2,106,66,4,0,114,109,0,29,140,34,0,14,30,5,0,6,1,68,0,37,1,22,0,53,0,43,5,66,164,112,135,175,160,108,127,143,53,79,131,93,22,12,94,16,91,26,71,145

Foldseek 3Di:
DQFAFEFEEEEAEDPPLQRLLLLPLQQDDAQPVPVVDPDQFQWDFSHWRDDNRYIYTYTYQPHLLDDDVVQDPLSLVLRLLQLQLGLAYEYGGELVDDDDVSVVSNLVSCPPRPHAYEDEHEPCVVDDPVSPVVVVVVVVVSHDGPYYFYAYSNVGRCSVVVVVVVRVSTHRADPQDDPVDSDDDSLQSVLQRLLVVLLVVLVVDDPPFDKGKGWPDWDNPDSAEIETEMEIEGADLVCACSAQNDPRPRVVVSVVRSQSSSCSNRVHRYWYKYWYWYADDDVVDDDRIDTNDIDIDGD

B-factor: mean 99.21, std 15.98, range [63.08, 183.23]